Protein 1Q08 (pdb70)

Secondary structure (DSSP, 8-state):
-HHHHHHHHHHHHHTT--HHHHHHHHHHHH-GGG-BHHHHHHHHHHHHHHHHHHHHHHHHHHHHHHHHHHH---SSSBGGG-HHHHHHHH-S--/-HHHHHHHHHHHTT--HHHHHHHHHHHHSGGG-BHHHHHHHHHHHHHHHHHHHHHHHHHHHHHHHHHHH---SSSBGGG-HHHHHHHH-

Foldseek 3Di:
DVVVVVVLLVVCVVLPQDPVLSVQVVVCVVPVVPDDPVSNVVSVVVSVVVVVVVVVVVVQLVQLVVVLVVVAPPDPPDCVPRPNVVDVVPHRND/DVLVVLLVVCVVLPQDPVLNVQVVVCVVCVVPDDPVSNVVSVVVSVVVVVVVVVVVVVVVVVVVVLVVVAPPDPPDCVPRPNVVVVVVD

CATH classification: 1.10.1660.10

Nearest PDB structures (foldseek):
  1q0a-assembly2_A  TM=9.362E-01  e=6.861E-12  Escherichia coli
  1q0a-assembly2_A  TM=9.384E-01  e=1.767E-11  Escherichia coli
  4jas-assembly1_A-2  TM=4.831E-01  e=3.965E+00  Thermotoga maritima MSB8

Structure (mmCIF, N/CA/C/O backbone):
data_1Q08
#
_entry.id   1Q08
#
_cell.length_a   41.989
_cell.length_b   46.681
_cell.length_c   118.927
_cell.angle_alpha   90.00
_cell.angle_beta   90.00
_cell.angle_gamma   90.00
#
_symmetry.space_group_na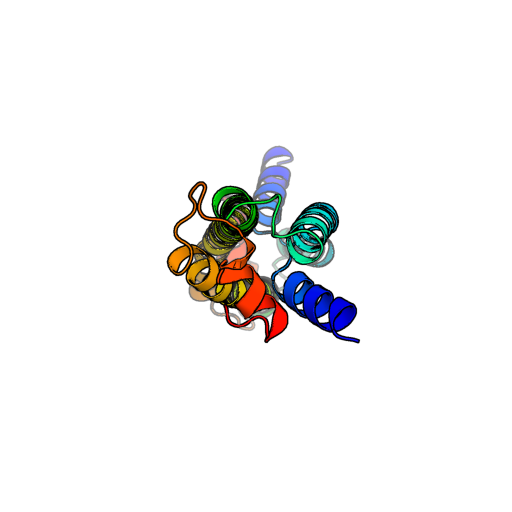me_H-M   'P 21 21 21'
#
loop_
_entity.id
_entity.type
_entity.pdbx_description
1 polymer 'Zn(II)-responsive regulator of zntA'
2 non-polymer 'PHOSPHATE ION'
3 non-polymer 'ZINC ION'
4 non-polymer 'MAGNESIUM ION'
5 water water
#
loop_
_atom_site.group_PDB
_atom_site.id
_atom_site.type_symbol
_atom_site.label_atom_id
_atom_site.label_alt_id
_atom_site.label_comp_id
_atom_site.label_asym_id
_atom_site.label_entity_id
_atom_site.label_seq_id
_atom_site.pdbx_PDB_ins_code
_atom_site.Cartn_x
_atom_site.Cartn_y
_atom_site.Cartn_z
_atom_site.occupancy
_atom_site.B_iso_or_equiv
_atom_site.auth_seq_id
_atom_site.auth_comp_id
_atom_site.auth_asym_id
_atom_site.auth_atom_id
_atom_site.pdbx_PDB_model_num
ATOM 1 N N . SER A 1 1 ? 54.675 3.117 73.738 1.00 37.78 43 SER A N 1
ATOM 2 C CA . SER A 1 1 ? 56.073 3.384 73.296 1.00 37.77 43 SER A CA 1
ATOM 3 C C . SER A 1 1 ? 56.083 4.326 72.098 1.00 37.66 43 SER A C 1
ATOM 4 O O . SER A 1 1 ? 55.032 4.771 71.634 1.00 36.31 43 SER A O 1
ATOM 7 N N . ASP A 1 2 ? 57.277 4.629 71.601 1.00 37.57 44 ASP A N 1
ATOM 8 C CA . ASP A 1 2 ? 57.414 5.507 70.449 1.00 36.85 44 ASP A CA 1
ATOM 9 C C . ASP A 1 2 ? 56.969 4.740 69.207 1.00 34.63 44 ASP A C 1
ATOM 10 O O . ASP A 1 2 ? 56.316 5.293 68.324 1.00 31.97 44 ASP A O 1
ATOM 15 N N . LEU A 1 3 ? 57.322 3.459 69.153 1.00 32.53 45 LEU A N 1
ATOM 16 C CA . LEU A 1 3 ? 56.957 2.614 68.020 1.00 31.49 45 LEU A CA 1
ATOM 17 C C . LEU A 1 3 ? 55.446 2.409 67.948 1.00 29.74 45 LEU A C 1
ATOM 18 O O . LEU A 1 3 ? 54.858 2.428 66.865 1.00 28.19 45 LEU A O 1
ATOM 23 N N . GLN A 1 4 ? 54.823 2.209 69.106 1.00 27.95 46 GLN A N 1
ATOM 24 C CA . GLN A 1 4 ? 53.384 1.991 69.162 1.00 27.12 46 GLN A CA 1
ATOM 25 C C . GLN A 1 4 ? 52.619 3.247 68.747 1.00 26.31 46 GLN A C 1
ATOM 26 O O . GLN A 1 4 ? 51.599 3.162 68.061 1.00 24.59 46 GLN A O 1
ATOM 32 N N . ARG A 1 5 ? 53.108 4.411 69.162 1.00 25.79 47 ARG A N 1
ATOM 33 C CA . ARG A 1 5 ? 52.458 5.662 68.797 1.00 26.28 47 ARG A CA 1
ATOM 34 C C . ARG A 1 5 ? 52.507 5.832 67.282 1.00 25.03 47 ARG A C 1
ATOM 35 O O . ARG A 1 5 ? 51.513 6.209 66.660 1.00 25.72 47 ARG A O 1
ATOM 43 N N . LEU A 1 6 ? 53.662 5.544 66.687 1.00 23.75 48 LEU A N 1
ATOM 44 C CA . LEU A 1 6 ? 53.809 5.663 65.242 1.00 22.85 48 LEU A CA 1
ATOM 45 C C . LEU A 1 6 ? 52.894 4.664 64.551 1.00 22.49 48 LEU A C 1
ATOM 46 O O . LEU A 1 6 ? 52.340 4.944 63.487 1.00 21.44 48 LEU A O 1
ATOM 51 N N . LYS A 1 7 ? 52.749 3.491 65.160 1.00 21.98 49 LYS A N 1
ATOM 52 C CA . LYS A 1 7 ? 51.901 2.447 64.609 1.00 22.89 49 LYS A CA 1
ATOM 53 C C . LYS A 1 7 ? 50.459 2.950 64.579 1.00 20.62 49 LYS A C 1
ATOM 54 O O . LYS A 1 7 ? 49.752 2.782 63.587 1.00 18.88 49 LYS A O 1
ATOM 60 N N . PHE A 1 8 ? 50.044 3.577 65.675 1.00 20.50 50 PHE A N 1
ATOM 61 C CA . PHE A 1 8 ? 48.698 4.131 65.809 1.00 19.56 50 PHE A CA 1
ATOM 62 C C . PHE A 1 8 ? 48.456 5.158 64.702 1.00 19.69 50 PHE A C 1
ATOM 63 O O . PHE A 1 8 ? 47.454 5.104 63.980 1.00 17.54 50 PHE A O 1
ATOM 71 N N . ILE A 1 9 ? 49.389 6.093 64.577 1.00 18.54 51 ILE A N 1
ATOM 72 C CA . ILE A 1 9 ? 49.289 7.137 63.565 1.00 20.42 51 ILE A CA 1
ATOM 73 C C . ILE A 1 9 ? 49.286 6.533 62.163 1.00 20.37 51 ILE A C 1
ATOM 74 O O . ILE A 1 9 ? 48.485 6.926 61.317 1.00 20.53 51 ILE A O 1
ATOM 79 N N . ARG A 1 10 ? 50.177 5.574 61.928 1.00 20.94 52 ARG A N 1
ATOM 80 C CA . ARG A 1 10 ? 50.272 4.909 60.631 1.00 24.01 52 ARG A CA 1
ATOM 81 C C . ARG A 1 10 ? 48.939 4.299 60.220 1.00 23.88 52 ARG A C 1
ATOM 82 O O . ARG A 1 10 ? 48.493 4.460 59.082 1.00 23.40 52 ARG A O 1
ATOM 90 N N . HIS A 1 11 ? 48.313 3.581 61.147 1.00 23.12 53 HIS A N 1
ATOM 91 C CA . HIS A 1 11 ? 47.041 2.939 60.856 1.00 22.82 53 HIS A CA 1
ATOM 92 C C . HIS A 1 11 ? 45.970 3.965 60.516 1.00 20.20 53 HIS A C 1
ATOM 93 O O . HIS A 1 11 ? 45.172 3.754 59.608 1.00 20.72 53 HIS A O 1
ATOM 100 N N . ALA A 1 12 ? 45.959 5.081 61.237 1.00 20.04 54 ALA A N 1
ATOM 101 C CA . ALA A 1 12 ? 44.973 6.124 60.982 1.00 18.94 54 ALA A CA 1
ATOM 102 C C . ALA A 1 12 ? 45.223 6.756 59.615 1.00 19.13 54 ALA A C 1
ATOM 103 O O . ALA A 1 12 ? 44.281 7.048 58.877 1.00 18.24 54 ALA A O 1
ATOM 105 N N . ARG A 1 13 ? 46.492 6.965 59.276 1.00 17.06 55 ARG A N 1
ATOM 106 C CA . ARG A 1 13 ? 46.831 7.562 57.988 1.00 17.90 55 ARG A CA 1
ATOM 107 C C . ARG A 1 13 ? 46.487 6.604 56.848 1.00 17.62 55 ARG A C 1
ATOM 108 O O . ARG A 1 13 ? 46.139 7.030 55.748 1.00 17.11 55 ARG A O 1
ATOM 116 N N . GLN A 1 14 ? 46.564 5.306 57.114 1.00 18.37 56 GLN A N 1
ATOM 117 C CA . GLN A 1 14 ? 46.245 4.322 56.089 1.00 20.25 56 GLN A CA 1
ATOM 118 C C . GLN A 1 14 ? 44.757 4.367 55.745 1.00 19.98 56 GLN A C 1
ATOM 119 O O . GLN A 1 14 ? 44.357 4.006 54.639 1.00 19.65 56 GLN A O 1
ATOM 125 N N . LEU A 1 15 ? 43.945 4.818 56.696 1.00 19.93 57 LEU A N 1
ATOM 126 C CA . LEU A 1 15 ? 42.505 4.924 56.490 1.00 20.16 57 LEU A CA 1
ATOM 127 C C . LEU A 1 15 ? 42.131 6.281 55.900 1.00 19.00 57 LEU A C 1
ATOM 128 O O . LEU A 1 15 ? 40.955 6.564 55.660 1.00 19.37 57 LEU A O 1
ATOM 133 N N . GLY A 1 16 ? 43.140 7.119 55.681 1.00 17.47 58 GLY A N 1
ATOM 134 C CA . GLY A 1 16 ? 42.912 8.421 55.084 1.00 16.69 58 GLY A CA 1
ATOM 135 C C . GLY A 1 16 ? 42.429 9.550 55.972 1.00 16.61 58 GLY A C 1
ATOM 136 O O . GLY A 1 16 ? 42.007 10.587 55.458 1.00 15.97 58 GLY A O 1
ATOM 137 N N . PHE A 1 17 ? 42.484 9.375 57.290 1.00 15.35 59 PHE A N 1
ATOM 138 C CA . PHE A 1 17 ? 42.036 10.433 58.187 1.00 16.09 59 PHE A CA 1
ATOM 139 C C . PHE A 1 17 ? 42.834 11.712 57.963 1.00 17.80 59 PHE A C 1
ATOM 140 O O . PHE A 1 17 ? 44.050 11.674 57.766 1.00 18.01 59 PHE A O 1
ATOM 148 N N . SER A 1 18 ? 42.138 12.843 58.000 1.00 18.05 60 SER A N 1
ATOM 149 C CA . SER A 1 18 ? 42.763 14.143 57.795 1.00 19.30 60 SER A CA 1
ATOM 150 C C . SER A 1 18 ? 43.682 14.501 58.954 1.00 19.91 60 SER A C 1
ATOM 151 O O . SER A 1 18 ? 43.673 13.840 59.993 1.00 18.13 60 SER A O 1
ATOM 154 N N . LEU A 1 19 ? 44.474 15.555 58.774 1.00 20.47 61 LEU A N 1
ATOM 155 C CA . LEU A 1 19 ? 45.379 16.001 59.827 1.00 19.18 61 LEU A CA 1
ATOM 156 C C . LEU A 1 19 ? 44.550 16.359 61.057 1.00 19.33 61 LEU A C 1
ATOM 157 O O . LEU A 1 19 ? 44.919 16.024 62.183 1.00 17.89 61 LEU A O 1
ATOM 162 N N . GLU A 1 20 ? 43.422 17.030 60.836 1.00 18.09 62 GLU A N 1
ATOM 163 C CA . GLU A 1 20 ? 42.544 17.421 61.935 1.00 20.92 62 GLU A CA 1
ATOM 164 C C . GLU A 1 20 ? 42.008 16.217 62.700 1.00 17.53 62 GLU A C 1
ATOM 165 O O . GLU A 1 20 ? 41.995 16.209 63.930 1.00 18.38 62 GLU A O 1
ATOM 171 N N . SER A 1 21 ? 41.555 15.205 61.969 1.00 17.03 63 SER A N 1
ATOM 172 C CA . SER A 1 21 ? 41.002 14.008 62.595 1.00 15.74 63 SER A CA 1
ATOM 173 C C . SER A 1 21 ? 42.046 13.201 63.362 1.00 15.91 63 SER A C 1
ATOM 174 O O . SER A 1 21 ? 41.771 12.685 64.447 1.00 15.44 63 SER A O 1
ATOM 177 N N . ILE A 1 22 ? 43.242 13.072 62.801 1.00 15.71 64 ILE A N 1
ATOM 178 C CA . ILE A 1 22 ? 44.276 12.322 63.489 1.00 16.76 64 ILE A CA 1
ATOM 179 C C . ILE A 1 22 ? 44.675 13.049 64.771 1.00 16.84 64 ILE A C 1
ATOM 180 O O . ILE A 1 22 ? 44.915 12.415 65.796 1.00 17.20 64 ILE A O 1
ATOM 185 N N . ARG A 1 23 ? 44.715 14.379 64.727 1.00 16.29 65 ARG A N 1
ATOM 186 C CA . ARG A 1 23 ? 45.050 15.155 65.915 1.00 16.66 65 ARG A CA 1
ATOM 187 C C . ARG A 1 23 ? 44.027 14.871 67.007 1.00 17.77 65 ARG A C 1
ATOM 188 O O . ARG A 1 23 ? 44.380 14.679 68.170 1.00 16.82 65 ARG A O 1
ATOM 196 N N . GLU A 1 24 ? 42.755 14.843 66.623 1.00 17.65 66 GLU A N 1
ATOM 197 C CA . GLU A 1 24 ? 41.683 14.574 67.571 1.00 19.58 66 GLU A CA 1
ATOM 198 C C . GLU A 1 24 ? 41.776 13.146 68.106 1.00 18.89 66 GLU A C 1
ATOM 199 O O . GLU A 1 24 ? 41.620 12.917 69.306 1.00 19.06 66 GLU A O 1
ATOM 205 N N . LEU A 1 25 ? 42.032 12.189 67.219 1.00 16.91 67 LEU A N 1
ATOM 206 C CA . LEU A 1 25 ? 42.160 10.793 67.630 1.00 17.23 67 LEU A CA 1
ATOM 207 C C . LEU A 1 25 ? 43.310 10.638 68.624 1.00 17.74 67 LEU A C 1
ATOM 208 O O . LEU A 1 25 ? 43.206 9.893 69.600 1.00 15.73 67 LEU A O 1
ATOM 213 N N . LEU A 1 26 ? 44.408 11.345 68.372 1.00 17.93 68 LEU A N 1
ATOM 214 C CA . LEU A 1 26 ? 45.561 11.295 69.266 1.00 18.78 68 LEU A CA 1
ATOM 215 C C . LEU A 1 26 ? 45.199 11.872 70.629 1.00 19.32 68 LEU A C 1
ATOM 216 O O . LEU A 1 26 ? 45.571 11.316 71.662 1.00 20.67 68 LEU A O 1
ATOM 221 N N . SER A 1 27 ? 44.470 12.984 70.633 1.00 19.57 69 SER A N 1
ATOM 222 C CA . SER A 1 27 ? 44.063 13.605 71.887 1.00 21.35 69 SER A CA 1
ATOM 223 C C . SER A 1 27 ? 43.239 12.622 72.708 1.00 20.69 69 SER A C 1
ATOM 224 O O . SER A 1 27 ? 43.408 12.517 73.923 1.00 21.74 69 SER A O 1
ATOM 227 N N . ILE A 1 28 ? 42.349 11.898 72.038 1.00 19.36 70 ILE A N 1
ATOM 228 C CA . ILE A 1 28 ? 41.517 10.909 72.713 1.00 19.95 70 ILE A CA 1
ATOM 229 C C . ILE A 1 28 ? 42.420 9.801 73.240 1.00 19.79 70 ILE A C 1
ATOM 230 O O . ILE A 1 28 ? 42.268 9.338 74.375 1.00 18.97 70 ILE A O 1
ATOM 235 N N . ARG A 1 29 ? 43.372 9.397 72.406 1.00 18.33 71 ARG A N 1
ATOM 236 C CA . ARG A 1 29 ? 44.313 8.343 72.750 1.00 20.03 71 ARG A CA 1
ATOM 237 C C . ARG A 1 29 ? 45.027 8.539 74.084 1.00 20.30 71 ARG A C 1
ATOM 238 O O . ARG A 1 29 ? 45.091 7.611 74.891 1.00 20.33 71 ARG A O 1
ATOM 246 N N . ILE A 1 30 ? 45.565 9.730 74.331 1.00 21.18 72 ILE A N 1
ATOM 247 C CA . ILE A 1 30 ? 46.281 9.940 75.587 1.00 24.29 72 ILE A CA 1
ATOM 248 C C . ILE A 1 30 ? 45.447 10.472 76.738 1.00 23.15 72 ILE A C 1
ATOM 249 O O . ILE A 1 30 ? 45.928 10.532 77.864 1.00 22.58 72 ILE A O 1
ATOM 254 N N . ASP A 1 31 ? 44.206 10.867 76.468 1.00 23.09 73 ASP A N 1
ATOM 255 C CA . ASP A 1 31 ? 43.341 11.375 77.530 1.00 23.58 73 ASP A CA 1
ATOM 256 C C . ASP A 1 31 ? 41.944 10.780 77.369 1.00 22.73 73 ASP A C 1
ATOM 257 O O . ASP A 1 31 ? 40.947 11.501 77.345 1.00 21.79 73 ASP A O 1
ATOM 262 N N . PRO A 1 32 ? 41.859 9.441 77.279 1.00 22.88 74 PRO A N 1
ATOM 263 C CA . PRO A 1 32 ? 40.586 8.734 77.110 1.00 22.78 74 PRO A CA 1
ATOM 264 C C . PRO A 1 32 ? 39.571 8.941 78.225 1.00 23.92 74 PRO A C 1
ATOM 265 O O . PRO A 1 32 ? 38.364 8.879 77.983 1.00 21.55 74 PRO A O 1
ATOM 269 N N . GLU A 1 33 ? 40.057 9.195 79.438 1.00 24.73 75 GLU A N 1
ATOM 270 C CA . GLU A 1 33 ? 39.174 9.400 80.580 1.00 26.27 75 GLU A CA 1
ATOM 271 C C . GLU A 1 33 ? 38.290 10.623 80.380 1.00 26.40 75 GLU A C 1
ATOM 272 O O . GLU A 1 33 ? 37.256 10.759 81.031 1.00 26.65 75 GLU A O 1
ATOM 278 N N . HIS A 1 34 ? 38.697 11.521 79.487 1.00 24.83 76 HIS A N 1
ATOM 279 C CA . HIS A 1 34 ? 37.911 12.725 79.246 1.00 24.51 76 HIS A CA 1
ATOM 280 C C . HIS A 1 34 ? 37.289 12.794 77.861 1.00 22.55 76 HIS A C 1
ATOM 281 O O . HIS A 1 34 ? 36.906 13.868 77.395 1.00 21.42 76 HIS A O 1
ATOM 288 N N . HIS A 1 35 ? 37.187 11.641 77.208 1.00 20.74 77 HIS A N 1
ATOM 289 C CA . HIS A 1 35 ? 36.581 11.564 75.885 1.00 20.94 77 HIS A CA 1
ATOM 290 C C . HIS A 1 35 ? 35.622 10.379 75.829 1.00 20.36 77 HIS A C 1
ATOM 291 O O . HIS A 1 35 ? 35.642 9.514 76.711 1.00 18.94 77 HIS A O 1
ATOM 298 N N . THR A 1 36 ? 34.784 10.340 74.798 1.00 19.37 78 THR A N 1
ATOM 299 C CA . THR A 1 36 ? 33.786 9.286 74.679 1.00 19.30 78 THR A CA 1
ATOM 300 C C . THR A 1 36 ? 33.745 8.579 73.331 1.00 18.97 78 THR A C 1
ATOM 301 O O . THR A 1 36 ? 34.373 9.008 72.360 1.00 16.00 78 THR A O 1
ATOM 305 N N . CYS A 1 37 ? 32.985 7.489 73.285 1.00 18.93 79 CYS A N 1
ATOM 306 C CA . CYS A 1 37 ? 32.820 6.720 72.062 1.00 18.17 79 CYS A CA 1
ATOM 307 C C . CYS A 1 37 ? 32.087 7.556 71.026 1.00 18.79 79 CYS A C 1
ATOM 308 O O . CYS A 1 37 ? 32.249 7.356 69.824 1.00 18.17 79 CYS A O 1
ATOM 311 N N . GLN A 1 38 ? 31.272 8.493 71.491 1.00 18.24 80 GLN A N 1
ATOM 312 C CA . GLN A 1 38 ? 30.537 9.344 70.569 1.00 18.58 80 GLN A CA 1
ATOM 313 C C . GLN A 1 38 ? 31.517 10.190 69.756 1.00 17.90 80 GLN A C 1
ATOM 314 O O . GLN A 1 38 ? 31.323 10.401 68.556 1.00 17.11 80 GLN A O 1
ATOM 320 N N . GLU A 1 39 ? 32.575 10.662 70.412 1.00 17.50 81 GLU A N 1
ATOM 321 C CA . GLU A 1 39 ? 33.582 11.484 69.748 1.00 18.53 81 GLU A CA 1
ATOM 322 C C . GLU A 1 39 ? 34.411 10.672 68.762 1.00 18.04 81 GLU A C 1
ATOM 323 O O . GLU A 1 39 ? 34.614 11.089 67.623 1.00 16.20 81 GLU A O 1
ATOM 329 N N . SER A 1 40 ? 34.894 9.514 69.199 1.00 16.89 82 SER A N 1
ATOM 330 C CA . SER A 1 40 ? 35.698 8.666 68.324 1.00 16.68 82 SER A CA 1
ATOM 331 C C . SER A 1 40 ? 34.871 8.134 67.155 1.00 15.95 82 SER A C 1
ATOM 332 O O . SER A 1 40 ? 35.333 8.117 66.012 1.00 14.10 82 SER A O 1
ATOM 335 N N . LYS A 1 41 ? 33.642 7.709 67.429 1.00 14.23 83 LYS A N 1
ATOM 336 C CA . LYS A 1 41 ? 32.801 7.189 66.359 1.00 15.18 83 LYS A CA 1
ATOM 337 C C . LYS A 1 41 ? 32.460 8.288 65.352 1.00 14.37 83 LYS A C 1
ATOM 338 O O . LYS A 1 41 ? 32.385 8.035 64.151 1.00 13.95 83 LYS A O 1
ATOM 344 N N . GLY A 1 42 ? 32.259 9.506 65.846 1.00 13.35 84 GLY A N 1
ATOM 345 C CA . GLY A 1 42 ? 31.946 10.610 64.955 1.00 13.08 84 GLY A CA 1
ATOM 346 C C . GLY A 1 42 ? 33.079 10.847 63.970 1.00 13.29 84 GLY A C 1
ATOM 347 O O . GLY A 1 42 ? 32.844 11.117 62.787 1.00 13.69 84 GLY A O 1
ATOM 348 N N . ILE A 1 43 ? 34.312 10.756 64.455 1.00 12.24 85 ILE A N 1
ATOM 349 C CA . ILE A 1 43 ? 35.482 10.950 63.603 1.00 13.64 85 ILE A CA 1
ATOM 350 C C . ILE A 1 43 ? 35.513 9.877 62.517 1.00 12.90 85 ILE A C 1
ATOM 351 O O . ILE A 1 43 ? 35.719 10.169 61.338 1.00 12.85 85 ILE A O 1
ATOM 356 N N . VAL A 1 44 ? 35.297 8.633 62.922 1.00 12.01 86 VAL A N 1
ATOM 357 C CA . VAL A 1 44 ? 35.284 7.520 61.989 1.00 12.51 86 VAL A CA 1
ATOM 358 C C . VAL A 1 44 ? 34.127 7.639 60.999 1.00 12.91 86 VAL A C 1
ATOM 359 O O . VAL A 1 44 ? 34.316 7.527 59.789 1.00 13.17 86 VAL A O 1
ATOM 363 N N . GLN A 1 45 ? 32.928 7.873 61.522 1.00 13.14 87 GLN A N 1
ATOM 364 C CA . GLN A 1 45 ? 31.747 7.961 60.679 1.00 14.08 87 GLN A CA 1
ATOM 365 C C . GLN A 1 45 ? 31.801 9.077 59.644 1.00 13.33 87 GLN A C 1
ATOM 366 O O . GLN A 1 45 ? 31.348 8.896 58.514 1.00 14.10 87 GLN A O 1
ATOM 372 N N . GLU A 1 46 ? 32.344 10.230 60.021 1.00 13.11 88 GLU A N 1
ATOM 373 C CA . GLU A 1 46 ? 32.431 11.341 59.079 1.00 14.04 88 GLU A CA 1
ATOM 374 C C . GLU A 1 46 ? 33.365 10.965 57.935 1.00 13.85 88 GLU A C 1
ATOM 375 O O . GLU A 1 46 ? 33.086 11.256 56.770 1.00 13.72 88 GLU A O 1
ATOM 381 N N . ARG A 1 47 ? 34.477 10.320 58.277 1.00 13.61 89 ARG A N 1
ATOM 382 C CA . ARG A 1 47 ? 35.440 9.879 57.278 1.00 13.39 89 ARG A CA 1
ATOM 383 C C . ARG A 1 47 ? 34.775 8.806 56.418 1.00 14.40 89 ARG A C 1
ATOM 384 O O . ARG A 1 47 ? 34.932 8.790 55.199 1.00 13.33 89 ARG A O 1
ATOM 392 N N . LEU A 1 48 ? 34.016 7.918 57.058 1.00 15.16 90 LEU A N 1
ATOM 393 C CA . LEU A 1 48 ? 33.319 6.853 56.343 1.00 13.52 90 LEU A CA 1
ATOM 394 C C . LEU A 1 48 ? 32.350 7.422 55.310 1.00 13.75 90 LEU A C 1
ATOM 395 O O . LEU A 1 48 ? 32.284 6.945 54.176 1.00 12.42 90 LEU A O 1
ATOM 400 N N . GLN A 1 49 ? 31.605 8.451 55.700 1.00 12.83 91 GLN A N 1
ATOM 401 C CA . GLN A 1 49 ? 30.638 9.066 54.801 1.00 13.20 91 GLN A CA 1
ATOM 402 C C . GLN A 1 49 ? 31.320 9.756 53.626 1.00 12.73 91 GLN A C 1
ATOM 403 O O . GLN A 1 49 ? 30.819 9.712 52.505 1.00 12.95 91 GLN A O 1
ATOM 409 N N . GLU A 1 50 ? 32.461 10.388 53.877 1.00 13.71 92 GLU A N 1
ATOM 410 C CA . GLU A 1 50 ? 33.201 11.044 52.805 1.00 15.34 92 GLU A CA 1
ATOM 411 C C . GLU A 1 50 ? 33.756 10.002 51.826 1.00 13.65 92 GLU A C 1
ATOM 412 O O . GLU A 1 50 ? 33.744 10.208 50.610 1.00 14.16 92 GLU A O 1
ATOM 418 N N . VAL A 1 51 ? 34.242 8.885 52.358 1.00 13.18 93 VAL A N 1
ATOM 419 C CA . VAL A 1 51 ? 34.782 7.823 51.512 1.00 13.13 93 VAL A CA 1
ATOM 420 C C . VAL A 1 51 ? 33.688 7.209 50.641 1.00 13.63 93 VAL A C 1
ATOM 421 O O . VAL A 1 51 ? 33.881 7.000 49.446 1.00 12.73 93 VAL A O 1
ATOM 425 N N . GLU A 1 52 ? 32.537 6.917 51.240 1.00 13.13 94 GLU A N 1
ATOM 426 C CA . GLU A 1 52 ? 31.431 6.335 50.487 1.00 13.38 94 GLU A CA 1
ATOM 427 C C . GLU A 1 52 ? 30.936 7.305 49.422 1.00 13.09 94 GLU A C 1
ATOM 428 O O . GLU A 1 52 ? 30.569 6.894 48.322 1.00 15.39 94 GLU A O 1
ATOM 434 N N . ALA A 1 53 ? 30.926 8.594 49.744 1.00 11.88 95 ALA A N 1
ATOM 435 C CA . ALA A 1 53 ? 30.474 9.593 48.783 1.00 12.94 95 ALA A CA 1
ATOM 436 C C . ALA A 1 53 ? 31.428 9.630 47.589 1.00 13.34 95 ALA A C 1
ATOM 437 O O . ALA A 1 53 ? 30.992 9.690 46.439 1.00 13.03 95 ALA A O 1
ATOM 439 N N . ARG A 1 54 ? 32.729 9.588 47.865 1.00 12.06 96 ARG A N 1
ATOM 440 C CA . ARG A 1 54 ? 33.721 9.620 46.797 1.00 12.58 96 ARG A CA 1
ATOM 441 C C . ARG A 1 54 ? 33.631 8.369 45.930 1.00 12.88 96 ARG A C 1
ATOM 442 O O . ARG A 1 54 ? 33.767 8.441 44.710 1.00 13.60 96 ARG A O 1
ATOM 450 N N . ILE A 1 55 ? 33.403 7.222 46.559 1.00 12.65 97 ILE A N 1
ATOM 451 C CA . ILE A 1 55 ? 33.273 5.977 45.815 1.00 11.54 97 ILE A CA 1
ATOM 452 C C . ILE A 1 55 ? 32.081 6.070 44.871 1.00 13.82 97 ILE A C 1
ATOM 453 O O . ILE A 1 55 ? 32.180 5.706 43.702 1.00 13.84 97 ILE A O 1
ATOM 458 N N . ALA A 1 56 ? 30.955 6.569 45.375 1.00 14.13 98 ALA A N 1
ATOM 459 C CA . ALA A 1 56 ? 29.760 6.701 44.549 1.00 14.33 98 ALA A CA 1
ATOM 460 C C . ALA A 1 56 ? 30.011 7.653 43.375 1.00 15.83 98 ALA A C 1
ATOM 461 O O . ALA A 1 56 ? 29.550 7.410 42.256 1.00 15.03 98 ALA A O 1
ATOM 463 N N . GLU A 1 57 ? 30.743 8.735 43.625 1.00 15.92 99 GLU A N 1
ATOM 464 C CA . GLU A 1 57 ? 31.058 9.689 42.565 1.00 16.27 99 GLU A CA 1
ATOM 465 C C . GLU A 1 57 ? 31.879 8.989 41.482 1.00 15.50 99 GLU A C 1
ATOM 466 O O . GLU A 1 57 ? 31.589 9.097 40.290 1.00 15.42 99 GLU A O 1
ATOM 472 N N . LEU A 1 58 ? 32.904 8.263 41.909 1.00 14.66 100 LEU A N 1
ATOM 473 C CA . LEU A 1 58 ? 33.766 7.542 40.983 1.00 14.83 100 LEU A CA 1
ATOM 474 C C . LEU A 1 58 ? 33.016 6.452 40.231 1.00 16.06 100 LEU A C 1
ATOM 475 O O . LEU A 1 58 ? 33.248 6.246 39.037 1.00 15.02 100 LEU A O 1
ATOM 480 N N . GLN A 1 59 ? 32.121 5.752 40.923 1.00 15.93 101 GLN A N 1
ATOM 481 C CA . GLN A 1 59 ? 31.362 4.689 40.275 1.00 17.78 101 GLN A CA 1
ATOM 482 C C . GLN A 1 59 ? 30.465 5.242 39.174 1.00 18.19 101 GLN A C 1
ATOM 483 O O . GLN A 1 59 ? 30.249 4.585 38.162 1.00 18.13 101 GLN A O 1
ATOM 489 N N . SER A 1 60 ? 29.957 6.456 39.364 1.00 18.27 102 SER A N 1
ATOM 490 C CA . SER A 1 60 ? 29.119 7.077 38.348 1.00 19.10 102 SER A CA 1
ATOM 491 C C . SER A 1 60 ? 29.976 7.285 37.100 1.00 18.36 102 SER A C 1
ATOM 492 O O . SER A 1 60 ? 29.551 6.994 35.983 1.00 17.20 102 SER A O 1
ATOM 495 N N . MET A 1 61 ? 31.189 7.793 37.295 1.00 17.45 103 MET A N 1
ATOM 496 C CA . MET A 1 61 ? 32.099 8.014 36.180 1.00 16.57 103 MET A CA 1
ATOM 497 C C . MET A 1 61 ? 32.468 6.673 35.555 1.00 16.81 103 MET A C 1
ATOM 498 O O . MET A 1 61 ? 32.527 6.545 34.333 1.00 16.72 103 MET A O 1
ATOM 503 N N . GLN A 1 62 ? 32.711 5.679 36.407 1.00 16.22 104 GLN A N 1
ATOM 504 C CA . GLN A 1 62 ? 33.079 4.333 35.968 1.00 15.80 104 GLN A CA 1
ATOM 505 C C . GLN A 1 62 ? 32.019 3.759 35.028 1.00 15.34 104 GLN A C 1
ATOM 506 O O . GLN A 1 62 ? 32.346 3.189 33.984 1.00 15.15 104 GLN A O 1
ATOM 512 N N . ARG A 1 63 ? 30.751 3.913 35.395 1.00 15.06 105 ARG A N 1
ATOM 513 C CA . ARG A 1 63 ? 29.665 3.407 34.565 1.00 16.37 105 ARG A CA 1
ATOM 514 C C . ARG A 1 63 ? 29.603 4.104 33.209 1.00 16.22 105 ARG A C 1
ATOM 515 O O . ARG A 1 63 ? 29.368 3.463 32.187 1.00 15.43 105 ARG A O 1
ATOM 523 N N . SER A 1 64 ? 29.816 5.415 33.195 1.00 17.01 106 SER A N 1
ATOM 524 C CA . SER A 1 64 ? 29.785 6.164 31.943 1.00 18.14 106 SER A CA 1
ATOM 525 C C . SER A 1 64 ? 30.966 5.784 31.056 1.00 17.08 106 SER A C 1
ATOM 526 O O . SER A 1 64 ? 30.816 5.602 29.845 1.00 15.35 106 SER A O 1
ATOM 529 N N . LEU A 1 65 ? 32.142 5.672 31.665 1.00 14.48 107 LEU A N 1
ATOM 530 C CA . LEU A 1 65 ? 33.345 5.310 30.930 1.00 13.69 107 LEU A CA 1
ATOM 531 C C . LEU A 1 65 ? 33.212 3.899 30.373 1.00 15.00 107 LEU A C 1
ATOM 532 O O . LEU A 1 65 ? 33.640 3.623 29.252 1.00 14.53 107 LEU A O 1
ATOM 537 N N . GLN A 1 66 ? 32.611 3.013 31.162 1.00 15.68 108 GLN A N 1
ATOM 538 C CA . GLN A 1 66 ? 32.401 1.631 30.747 1.00 17.35 108 GLN A CA 1
ATOM 539 C C . GLN A 1 66 ? 31.494 1.592 29.518 1.00 17.42 108 GLN A C 1
ATOM 540 O O . GLN A 1 66 ? 31.748 0.850 28.568 1.00 17.43 108 GLN A O 1
ATOM 546 N N . ARG A 1 67 ? 30.430 2.387 29.544 1.00 16.31 109 ARG A N 1
ATOM 547 C CA . ARG A 1 67 ? 29.507 2.436 28.419 1.00 19.01 109 ARG A CA 1
ATOM 548 C C . ARG A 1 67 ? 30.215 2.970 27.172 1.00 18.88 109 ARG A C 1
ATOM 549 O O . ARG A 1 67 ? 29.986 2.480 26.066 1.00 18.11 109 ARG A O 1
ATOM 557 N N . LEU A 1 68 ? 31.074 3.973 27.351 1.00 16.86 110 LEU A N 1
ATOM 558 C CA . LEU A 1 68 ? 31.817 4.544 26.229 1.00 16.16 110 LEU A CA 1
ATOM 559 C C . LEU A 1 68 ? 32.707 3.468 25.626 1.00 16.40 110 LEU A C 1
ATOM 560 O O . LEU A 1 68 ? 32.759 3.288 24.406 1.00 16.78 110 LEU A O 1
ATOM 565 N N . ASN A 1 69 ? 33.415 2.760 26.498 1.00 15.10 111 ASN A N 1
ATOM 566 C CA . ASN A 1 69 ? 34.315 1.692 26.087 1.00 15.95 111 ASN A CA 1
ATOM 567 C C . ASN A 1 69 ? 33.611 0.574 25.320 1.00 16.87 111 ASN A C 1
ATOM 568 O O . ASN A 1 69 ? 34.017 0.205 24.216 1.00 14.64 111 ASN A O 1
ATOM 573 N N . ASP A 1 70 ? 32.556 0.038 25.922 1.00 16.26 112 ASP A N 1
ATOM 574 C CA . ASP A 1 70 ? 31.820 -1.081 25.343 1.00 19.30 112 ASP A CA 1
ATOM 575 C C . ASP A 1 70 ? 31.211 -0.878 23.963 1.00 18.61 112 ASP A C 1
ATOM 576 O O . ASP A 1 70 ? 31.102 -1.834 23.191 1.00 20.60 112 ASP A O 1
ATOM 581 N N . ALA A 1 71 ? 30.825 0.352 23.643 1.00 16.68 113 ALA A N 1
ATOM 582 C CA . ALA A 1 71 ? 30.216 0.635 22.348 1.00 16.31 113 ALA A CA 1
ATOM 583 C C . ALA A 1 71 ? 31.224 0.790 21.205 1.00 15.33 113 ALA A C 1
ATOM 584 O O . ALA A 1 71 ? 30.859 0.697 20.032 1.00 15.31 113 ALA A O 1
ATOM 586 N N . CYS A 1 72 ? 32.489 1.013 21.546 1.00 13.72 114 CYS A N 1
ATOM 587 C CA . CYS A 1 72 ? 33.524 1.219 20.537 1.00 13.78 114 CYS A CA 1
ATOM 588 C C . CYS A 1 72 ? 34.247 -0.068 20.143 1.00 14.17 114 CYS A C 1
ATOM 589 O O . CYS A 1 72 ? 34.609 -0.869 21.003 1.00 12.41 114 CY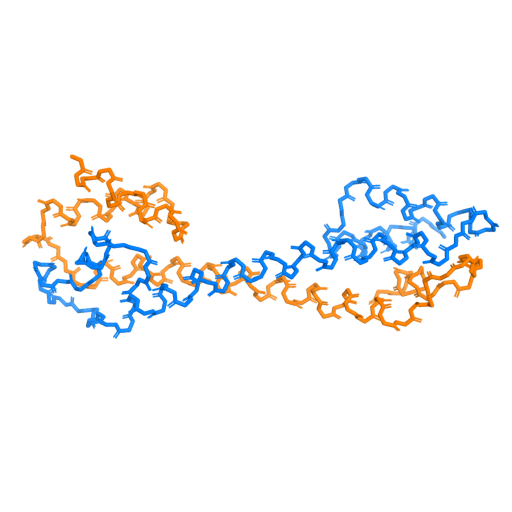S A O 1
ATOM 592 N N . CYS A 1 73 ? 34.472 -0.255 18.842 1.00 13.81 115 CYS A N 1
ATOM 593 C CA . CYS A 1 73 ? 35.145 -1.460 18.358 1.00 15.09 115 CYS A CA 1
ATOM 594 C C . CYS A 1 73 ? 36.618 -1.486 18.752 1.00 15.46 115 CYS A C 1
ATOM 595 O O . CYS A 1 73 ? 37.215 -2.558 18.870 1.00 14.00 115 CYS A O 1
ATOM 598 N N . GLY A 1 74 ? 37.195 -0.303 18.942 1.00 15.93 116 GLY A N 1
ATOM 599 C CA . GLY A 1 74 ? 38.592 -0.194 19.331 1.00 16.70 116 GLY A CA 1
ATOM 600 C C . GLY A 1 74 ? 39.614 -0.636 18.296 1.00 17.27 116 GLY A C 1
ATOM 601 O O . GLY A 1 74 ? 40.727 -1.018 18.658 1.00 16.84 116 GLY A O 1
ATOM 602 N N . THR A 1 75 ? 39.260 -0.573 17.014 1.00 16.70 117 THR A N 1
ATOM 603 C CA . THR A 1 75 ? 40.179 -0.995 15.957 1.00 16.92 117 THR A CA 1
ATOM 604 C C . THR A 1 75 ? 40.559 0.135 15.002 1.00 18.09 117 THR A C 1
ATOM 605 O O . THR A 1 75 ? 40.282 1.305 15.266 1.00 19.36 117 THR A O 1
ATOM 609 N N . ALA A 1 76 ? 41.189 -0.226 13.885 1.00 18.95 118 ALA A N 1
ATOM 610 C CA . ALA A 1 76 ? 41.620 0.747 12.884 1.00 18.76 118 ALA A CA 1
ATOM 611 C C . ALA A 1 76 ? 40.442 1.484 12.253 1.00 18.29 118 ALA A C 1
ATOM 612 O O . ALA A 1 76 ? 40.628 2.429 11.492 1.00 17.77 118 ALA A O 1
ATOM 614 N N . HIS A 1 77 ? 39.234 1.031 12.573 1.00 17.58 119 HIS A N 1
ATOM 615 C CA . HIS A 1 77 ? 37.988 1.635 12.094 1.00 17.12 119 HIS A CA 1
ATOM 616 C C . HIS A 1 77 ? 38.163 3.155 12.166 1.00 18.25 119 HIS A C 1
ATOM 617 O O . HIS A 1 77 ? 38.573 3.681 13.200 1.00 17.85 119 HIS A O 1
ATOM 624 N N . SER A 1 78 ? 37.861 3.863 11.080 1.00 17.05 120 SER A N 1
ATOM 625 C CA . SER A 1 78 ? 38.004 5.321 11.068 1.00 18.60 120 SER A CA 1
ATOM 626 C C . SER A 1 78 ? 37.198 5.997 12.179 1.00 19.45 120 SER A C 1
ATOM 627 O O . SER A 1 78 ? 36.036 5.654 12.412 1.00 17.79 120 SER A O 1
ATOM 630 N N . SER A 1 79 ? 37.805 6.973 12.853 1.00 19.60 121 SER A N 1
ATOM 631 C CA . SER A 1 79 ? 37.120 7.670 13.938 1.00 19.04 121 SER A CA 1
ATOM 632 C C . SER A 1 79 ? 35.952 8.517 13.440 1.00 20.60 121 SER A C 1
ATOM 633 O O . SER A 1 79 ? 35.161 9.023 14.239 1.00 20.96 121 SER A O 1
ATOM 636 N N . VAL A 1 80 ? 35.832 8.677 12.125 1.00 20.46 122 VAL A N 1
ATOM 637 C CA . VAL A 1 80 ? 34.713 9.447 11.595 1.00 21.08 122 VAL A CA 1
ATOM 638 C C . VAL A 1 80 ? 33.428 8.745 12.021 1.00 20.19 122 VAL A C 1
ATOM 639 O O . VAL A 1 80 ? 32.353 9.339 12.002 1.00 19.71 122 VAL A O 1
ATOM 643 N N . TYR A 1 81 ? 33.554 7.479 12.417 1.00 18.79 123 TYR A N 1
ATOM 644 C CA . TYR A 1 81 ? 32.408 6.670 12.840 1.00 18.06 123 TYR A CA 1
ATOM 645 C C . TYR A 1 81 ? 32.400 6.377 14.343 1.00 18.44 123 TYR A C 1
ATOM 646 O O . TYR A 1 81 ? 31.477 5.740 14.845 1.00 17.64 123 TYR A O 1
ATOM 655 N N . CYS A 1 82 ? 33.421 6.829 15.061 1.00 18.18 124 CYS A N 1
ATOM 656 C CA . CYS A 1 82 ? 33.507 6.528 16.486 1.00 17.76 124 CYS A CA 1
ATOM 657 C C . CYS A 1 82 ? 32.375 6.997 17.390 1.00 18.15 124 CYS A C 1
ATOM 658 O O . CYS A 1 82 ? 32.056 8.189 17.466 1.00 18.28 124 CYS A O 1
ATOM 661 N N . SER A 1 83 ? 31.798 6.032 18.101 1.00 17.13 125 SER A N 1
ATOM 662 C CA . SER A 1 83 ? 30.695 6.264 19.023 1.00 16.23 125 SER A CA 1
ATOM 663 C C . SER A 1 83 ? 31.134 7.050 20.260 1.00 16.93 125 SER A C 1
ATOM 664 O O . SER A 1 83 ? 30.325 7.725 20.899 1.00 15.97 125 SER A O 1
ATOM 667 N N . ILE A 1 84 ? 32.411 6.951 20.610 1.00 15.93 126 ILE A N 1
ATOM 668 C CA . ILE A 1 84 ? 32.912 7.667 21.774 1.00 16.46 126 ILE A CA 1
ATOM 669 C C . ILE A 1 84 ? 32.790 9.167 21.523 1.00 17.28 126 ILE A C 1
ATOM 670 O O . ILE A 1 84 ? 32.313 9.912 22.382 1.00 17.26 126 ILE A O 1
ATOM 675 N N . LEU A 1 85 ? 33.206 9.601 20.339 1.00 17.37 127 LEU A N 1
ATOM 676 C CA . LEU A 1 85 ? 33.134 11.014 19.987 1.00 19.77 127 LEU A CA 1
ATOM 677 C C . LEU A 1 85 ? 31.685 11.491 19.957 1.00 21.05 127 LEU A C 1
ATOM 678 O O . LEU A 1 85 ? 31.370 12.569 20.457 1.00 22.22 127 LEU A O 1
ATOM 683 N N . GLU A 1 86 ? 30.807 10.684 19.370 1.00 21.60 128 GLU A N 1
ATOM 684 C CA . GLU A 1 86 ? 29.388 11.022 19.289 1.00 22.76 128 GLU A CA 1
ATOM 685 C C . GLU A 1 86 ? 28.801 11.219 20.685 1.00 22.78 128 GLU A C 1
ATOM 686 O O . GLU A 1 86 ? 28.088 12.193 20.947 1.00 20.26 128 GLU A O 1
ATOM 692 N N . ALA A 1 87 ? 29.112 10.285 21.577 1.00 20.29 129 ALA A N 1
ATOM 693 C CA . ALA A 1 87 ? 28.622 10.326 22.948 1.00 21.10 129 ALA A CA 1
ATOM 694 C C . ALA A 1 87 ? 29.092 11.567 23.704 1.00 21.88 129 ALA A C 1
ATOM 695 O O . ALA A 1 87 ? 28.297 12.231 24.370 1.00 22.85 129 ALA A O 1
ATOM 697 N N . LEU A 1 88 ? 30.380 11.877 23.605 1.00 21.69 130 LEU A N 1
ATOM 698 C CA . LEU A 1 88 ? 30.929 13.037 24.298 1.00 22.98 130 LEU A CA 1
ATOM 699 C C . LEU A 1 88 ? 30.407 14.347 23.727 1.00 25.36 130 LEU A C 1
ATOM 700 O O . LEU A 1 88 ? 30.403 15.373 24.407 1.00 25.46 130 LEU A O 1
ATOM 705 N N . GLU A 1 89 ? 29.963 14.312 22.478 1.00 27.21 131 GLU A N 1
ATOM 706 C CA . GLU A 1 89 ? 29.431 15.505 21.837 1.00 31.04 131 GLU A CA 1
ATOM 707 C C . GLU A 1 89 ? 28.066 15.792 22.454 1.00 32.60 131 GLU A C 1
ATOM 708 O O . GLU A 1 89 ? 27.681 16.948 22.634 1.00 32.84 131 GLU A O 1
ATOM 714 N N . GLN A 1 90 ? 27.351 14.724 22.794 1.00 33.63 132 GLN A N 1
ATOM 715 C CA . GLN A 1 90 ? 26.018 14.824 23.380 1.00 35.62 132 GLN A CA 1
ATOM 716 C C . GLN A 1 90 ? 25.989 14.988 24.898 1.00 35.51 132 GLN A C 1
ATOM 717 O O . GLN A 1 90 ? 25.226 15.803 25.418 1.00 35.27 132 GLN A O 1
ATOM 723 N N . GLY A 1 91 ? 26.806 14.215 25.608 1.00 34.77 133 GLY A N 1
ATOM 724 C CA . GLY A 1 91 ? 26.829 14.309 27.059 1.00 34.93 133 GLY A CA 1
ATOM 725 C C . GLY A 1 91 ? 27.947 13.517 27.715 1.00 36.26 133 GLY A C 1
ATOM 726 O O . GLY A 1 91 ? 28.952 13.192 27.080 1.00 35.49 133 GLY A O 1
ATOM 727 N N . ALA A 1 92 ? 27.774 13.202 28.995 1.00 36.78 134 ALA A N 1
ATOM 728 C CA . ALA A 1 92 ? 28.780 12.448 29.732 1.00 37.65 134 ALA A CA 1
ATOM 729 C C . ALA A 1 92 ? 28.208 11.155 30.308 1.00 38.34 134 ALA A C 1
ATOM 730 O O . ALA A 1 92 ? 28.799 10.553 31.206 1.00 37.25 134 ALA A O 1
ATOM 732 N N . SER A 1 93 ? 27.059 10.731 29.789 1.00 38.63 135 SER A N 1
ATOM 733 C CA . SER A 1 93 ? 26.418 9.507 30.258 1.00 39.49 135 SER A CA 1
ATOM 734 C C . SER A 1 93 ? 27.090 8.282 29.652 1.00 39.42 135 SER A C 1
ATOM 735 O O . SER A 1 93 ? 26.911 7.164 30.134 1.00 38.56 135 SER A O 1
ATOM 738 N N . GLY A 1 94 ? 27.860 8.496 28.590 1.00 39.64 136 GLY A N 1
ATOM 739 C CA . GLY A 1 94 ? 28.535 7.387 27.943 1.00 40.31 136 GLY A CA 1
ATOM 740 C C . GLY A 1 94 ? 27.629 6.692 26.944 1.00 41.61 136 GLY A C 1
ATOM 741 O O . GLY A 1 94 ? 28.063 6.467 25.798 1.00 41.13 136 GLY A O 1
ATOM 742 N N . LEU B 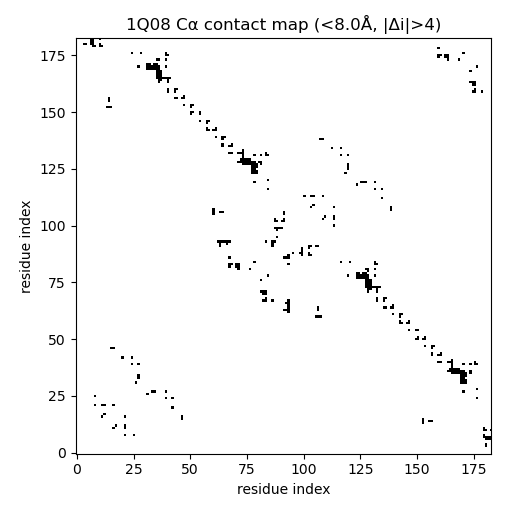1 3 ? 30.482 26.872 20.370 1.00 42.46 45 LEU B N 1
ATOM 743 C CA . LEU B 1 3 ? 29.926 26.420 21.676 1.00 41.69 45 LEU B CA 1
ATOM 744 C C . LEU B 1 3 ? 30.043 24.905 21.836 1.00 40.75 45 LEU B C 1
ATOM 745 O O . LEU B 1 3 ? 30.147 24.398 22.953 1.00 40.46 45 LEU B O 1
ATOM 750 N N . GLN B 1 4 ? 30.031 24.186 20.718 1.00 40.10 46 GLN B N 1
ATOM 751 C CA . GLN B 1 4 ? 30.130 22.732 20.758 1.00 39.20 46 GLN B CA 1
ATOM 752 C C . GLN B 1 4 ? 31.450 22.229 21.321 1.00 37.41 46 GLN B C 1
ATOM 753 O O . GLN B 1 4 ? 31.471 21.250 22.067 1.00 37.20 46 GLN B O 1
ATOM 759 N N . ARG B 1 5 ? 32.552 22.886 20.972 1.00 34.27 47 ARG B N 1
ATOM 760 C CA . ARG B 1 5 ? 33.853 22.465 21.477 1.00 32.90 47 ARG B CA 1
ATOM 761 C C . ARG B 1 5 ? 33.876 22.555 23.000 1.00 30.93 47 ARG B C 1
ATOM 762 O O . ARG B 1 5 ? 34.434 21.689 23.673 1.00 30.74 47 ARG B O 1
ATOM 770 N N . LEU B 1 6 ? 33.263 23.604 23.540 1.00 29.74 48 LEU B N 1
ATOM 771 C CA . LEU B 1 6 ? 33.221 23.799 24.985 1.00 28.08 48 LEU B CA 1
ATOM 772 C C . LEU B 1 6 ? 32.319 22.773 25.658 1.00 26.72 48 LEU B C 1
ATOM 773 O O . LEU B 1 6 ? 32.584 22.343 26.782 1.00 26.36 48 LEU B O 1
ATOM 778 N N . LYS B 1 7 ? 31.251 22.386 24.970 1.00 26.32 49 LYS B N 1
ATOM 779 C CA . LYS B 1 7 ? 30.321 21.402 25.509 1.00 28.55 49 LYS B CA 1
ATOM 780 C C . LYS B 1 7 ? 31.030 20.049 25.579 1.00 26.59 49 LYS B C 1
ATOM 781 O O . LYS B 1 7 ? 30.923 19.330 26.572 1.00 23.58 49 LYS B O 1
ATOM 787 N N . PHE B 1 8 ? 31.753 19.717 24.512 1.00 24.82 50 PHE B N 1
ATOM 788 C CA . PHE B 1 8 ? 32.502 18.467 24.429 1.00 24.01 50 PHE B CA 1
ATOM 789 C C . PHE B 1 8 ? 33.500 18.406 25.580 1.00 23.21 50 PHE B C 1
ATOM 790 O O . PHE B 1 8 ? 33.619 17.389 26.266 1.00 23.25 50 PHE B O 1
ATOM 798 N N . ILE B 1 9 ? 34.225 19.502 25.782 1.00 22.02 51 ILE B N 1
ATOM 799 C CA . ILE B 1 9 ? 35.213 19.571 26.851 1.00 20.99 51 ILE B CA 1
ATOM 800 C C . ILE B 1 9 ? 34.546 19.416 28.215 1.00 21.53 51 ILE B C 1
ATOM 801 O O . ILE B 1 9 ? 35.049 18.706 29.083 1.00 20.74 51 ILE B O 1
ATOM 806 N N . ARG B 1 10 ? 33.408 20.076 28.398 1.00 22.04 52 ARG B N 1
ATOM 807 C CA . ARG B 1 10 ? 32.682 19.992 29.660 1.00 23.67 52 ARG B CA 1
ATOM 808 C C . ARG B 1 10 ? 32.361 18.532 29.979 1.00 22.31 52 ARG B C 1
ATOM 809 O O . ARG B 1 10 ? 32.583 18.062 31.096 1.00 21.39 52 ARG B O 1
ATOM 817 N N . HIS B 1 11 ? 31.836 17.822 28.986 1.00 23.54 53 HIS B N 1
ATOM 818 C CA . HIS B 1 11 ? 31.480 16.417 29.151 1.00 23.89 53 HIS B CA 1
ATOM 819 C C . HIS B 1 11 ? 32.711 15.594 29.504 1.00 22.87 53 HIS B C 1
ATOM 820 O O . HIS B 1 11 ? 32.668 14.761 30.409 1.00 22.71 53 HIS B O 1
ATOM 827 N N . ALA B 1 12 ? 33.815 15.835 28.801 1.00 21.09 54 ALA B N 1
ATOM 828 C CA . ALA B 1 12 ? 35.046 15.104 29.078 1.00 20.68 54 ALA B CA 1
ATOM 829 C C . ALA B 1 12 ? 35.504 15.389 30.508 1.00 20.21 54 ALA B C 1
ATOM 830 O O . ALA B 1 12 ? 35.938 14.484 31.217 1.00 19.16 54 ALA B O 1
ATOM 832 N N . ARG B 1 13 ? 35.397 16.644 30.937 1.00 22.07 55 ARG B N 1
ATOM 833 C CA . ARG B 1 13 ? 35.805 17.011 32.292 1.00 23.62 55 ARG B CA 1
ATOM 834 C C . ARG B 1 13 ? 34.953 16.315 33.349 1.00 23.00 55 ARG B C 1
ATOM 835 O O . ARG B 1 13 ? 35.455 15.938 34.410 1.00 23.08 55 ARG B O 1
ATOM 843 N N . GLN B 1 14 ? 33.666 16.148 33.058 1.00 22.33 56 GLN B N 1
ATOM 844 C CA . GLN B 1 14 ? 32.756 15.498 33.992 1.00 23.20 56 GLN B CA 1
ATOM 845 C C . GLN B 1 14 ? 33.197 14.067 34.276 1.00 22.43 56 GLN B C 1
ATOM 846 O O . GLN B 1 14 ? 32.914 13.528 35.341 1.00 21.57 56 GLN B O 1
ATOM 852 N N . LEU B 1 15 ? 33.885 13.457 33.316 1.00 19.84 57 LEU B N 1
ATOM 853 C CA . LEU B 1 15 ? 34.359 12.086 33.466 1.00 19.32 57 LEU B CA 1
ATOM 854 C C . LEU B 1 15 ? 35.776 12.026 34.029 1.00 18.28 57 LEU B C 1
ATOM 855 O O . LEU B 1 15 ? 36.353 10.950 34.175 1.00 18.05 57 LEU B O 1
ATOM 860 N N . GLY B 1 16 ? 36.334 13.192 34.339 1.00 17.76 58 GLY B N 1
ATOM 861 C CA . GLY B 1 16 ? 37.666 13.244 34.915 1.00 17.48 58 GLY B CA 1
ATOM 862 C C . GLY B 1 16 ? 38.848 13.097 33.978 1.00 16.37 58 GLY B C 1
ATOM 863 O O . GLY B 1 16 ? 39.964 12.849 34.437 1.00 16.82 58 GLY B O 1
ATOM 864 N N . PHE B 1 17 ? 38.631 13.237 32.674 1.00 16.24 59 PHE B N 1
ATOM 865 C CA . PHE B 1 17 ? 39.743 13.117 31.738 1.00 16.12 59 PHE B CA 1
ATOM 866 C C . PHE B 1 17 ? 40.770 14.205 32.017 1.00 17.50 59 PHE B C 1
ATOM 867 O O . PHE B 1 17 ? 40.413 15.333 32.350 1.00 15.49 59 PHE B O 1
ATOM 875 N N . SER B 1 18 ? 42.044 13.858 31.881 1.00 17.18 60 SER B N 1
ATOM 876 C CA . SER B 1 18 ? 43.122 14.810 32.112 1.00 19.74 60 SER B CA 1
ATOM 877 C C . SER B 1 18 ? 43.152 15.822 30.976 1.00 20.27 60 SER B C 1
ATOM 878 O O . SER B 1 18 ? 42.528 15.619 29.933 1.00 18.69 60 SER B O 1
ATOM 881 N N . LEU B 1 19 ? 43.885 16.912 31.178 1.00 19.33 61 LEU B N 1
ATOM 882 C CA . LEU B 1 19 ? 44.000 17.932 30.145 1.00 20.30 61 LEU B CA 1
ATOM 883 C C . LEU B 1 19 ? 44.613 17.281 28.910 1.00 19.18 61 LEU B C 1
ATOM 884 O O . LEU B 1 19 ? 44.208 17.555 27.779 1.00 17.99 61 LEU B O 1
ATOM 889 N N . GLU B 1 20 ? 45.591 16.412 29.139 1.00 19.16 62 GLU B N 1
ATOM 890 C CA . GLU B 1 20 ? 46.270 15.719 28.052 1.00 20.39 62 GLU B CA 1
ATOM 891 C C . GLU B 1 20 ? 45.304 14.848 27.252 1.00 18.99 62 GLU B C 1
ATOM 892 O O . GLU B 1 20 ? 45.312 14.867 26.019 1.00 18.30 62 GLU B O 1
ATOM 898 N N . SER B 1 21 ? 44.479 14.080 27.956 1.00 18.08 63 SER B N 1
ATOM 899 C CA . SER B 1 21 ? 43.519 13.202 27.297 1.00 17.66 63 SER B CA 1
ATOM 900 C C . SER B 1 21 ? 42.504 14.020 26.513 1.00 16.64 63 SER B C 1
ATOM 901 O O . SER B 1 21 ? 42.143 13.666 25.390 1.00 16.82 63 SER B O 1
ATOM 904 N N . ILE B 1 22 ? 42.043 15.115 27.108 1.00 15.46 64 ILE B N 1
ATOM 905 C CA . ILE B 1 22 ? 41.078 15.980 26.443 1.00 16.29 64 ILE B CA 1
ATOM 906 C C . ILE B 1 22 ? 41.709 16.559 25.179 1.00 16.86 64 ILE B C 1
ATOM 907 O O . ILE B 1 22 ? 41.060 16.658 24.141 1.00 16.58 64 ILE B O 1
ATOM 912 N N . ARG B 1 23 ? 42.982 16.930 25.273 1.00 16.11 65 ARG B N 1
ATOM 913 C CA . ARG B 1 23 ? 43.698 17.474 24.124 1.00 18.92 65 ARG B CA 1
ATOM 914 C C . ARG B 1 23 ? 43.747 16.438 23.005 1.00 18.76 65 ARG B C 1
ATOM 915 O O . ARG B 1 23 ? 43.565 16.771 21.833 1.00 18.47 65 ARG B O 1
ATOM 923 N N . GLU B 1 24 ? 43.989 15.179 23.364 1.00 19.21 66 GLU B N 1
ATOM 924 C CA . GLU B 1 24 ? 44.052 14.114 22.365 1.00 20.68 66 GLU B CA 1
ATOM 925 C C . GLU B 1 24 ? 42.671 13.873 21.760 1.00 20.03 66 GLU B C 1
ATOM 926 O O . GLU B 1 24 ? 42.537 13.663 20.553 1.00 19.25 66 GLU B O 1
ATOM 932 N N . LEU B 1 25 ? 41.645 13.895 22.605 1.00 18.75 67 LEU B N 1
ATOM 933 C CA . LEU B 1 25 ? 40.280 13.671 22.145 1.00 17.74 67 LEU B CA 1
ATOM 934 C C . LEU B 1 25 ? 39.824 14.775 21.195 1.00 18.63 67 LEU B C 1
ATOM 935 O O . LEU B 1 25 ? 39.100 14.521 20.228 1.00 18.02 67 LEU B O 1
ATOM 940 N N . LEU B 1 26 ? 40.251 16.002 21.472 1.00 17.27 68 LEU B N 1
ATOM 941 C CA . LEU B 1 26 ? 39.886 17.134 20.635 1.00 17.82 68 LEU B CA 1
ATOM 942 C C . LEU B 1 26 ? 40.545 17.047 19.264 1.00 19.76 68 LEU B C 1
ATOM 943 O O . LEU B 1 26 ? 39.944 17.43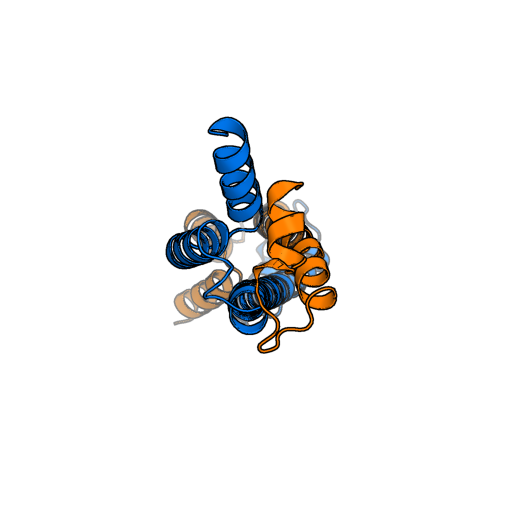3 18.260 1.00 21.37 68 LEU B O 1
ATOM 948 N N . SER B 1 27 ? 41.774 16.538 19.219 1.00 20.18 69 SER B N 1
ATOM 949 C CA . SER B 1 27 ? 42.491 16.396 17.953 1.00 21.58 69 SER B CA 1
ATOM 950 C C . SER B 1 27 ? 41.815 15.334 17.089 1.00 22.96 69 SER B C 1
ATOM 951 O O . SER B 1 27 ? 41.728 15.472 15.868 1.00 22.25 69 SER B O 1
ATOM 954 N N . ILE B 1 28 ? 41.348 14.265 17.728 1.00 22.55 70 ILE B N 1
ATOM 955 C CA . ILE B 1 28 ? 40.658 13.200 17.012 1.00 22.30 70 ILE B CA 1
ATOM 956 C C . ILE B 1 28 ? 39.351 13.784 16.488 1.00 22.89 70 ILE B C 1
ATOM 957 O O . ILE B 1 28 ? 38.994 13.613 15.325 1.00 23.70 70 ILE B O 1
ATOM 962 N N . ARG B 1 29 ? 38.652 14.489 17.369 1.00 22.83 71 ARG B N 1
ATOM 963 C CA . ARG B 1 29 ? 37.378 15.114 17.054 1.00 23.99 71 ARG B CA 1
ATOM 964 C C . ARG B 1 29 ? 37.448 16.073 15.864 1.00 25.56 71 ARG B C 1
ATOM 965 O O . ARG B 1 29 ? 36.564 16.071 15.010 1.00 24.88 71 ARG B O 1
ATOM 973 N N . ILE B 1 30 ? 38.504 16.879 15.805 1.00 26.61 72 ILE B N 1
ATOM 974 C CA . ILE B 1 30 ? 38.653 17.860 14.732 1.00 27.83 72 ILE B CA 1
ATOM 975 C C . ILE B 1 30 ? 39.215 17.305 13.420 1.00 28.35 72 ILE B C 1
ATOM 976 O O . ILE B 1 30 ? 38.982 17.871 12.350 1.00 27.96 72 ILE B O 1
ATOM 981 N N . ASP B 1 31 ? 39.954 16.203 13.503 1.00 27.64 73 ASP B N 1
ATOM 982 C CA . ASP B 1 31 ? 40.551 15.583 12.322 1.00 27.97 73 ASP B CA 1
ATOM 983 C C . ASP B 1 31 ? 40.313 14.074 12.380 1.00 27.50 73 ASP B C 1
ATOM 984 O O . ASP B 1 31 ? 41.251 13.274 12.326 1.00 27.52 73 ASP B O 1
ATOM 989 N N . PRO B 1 32 ? 39.036 13.667 12.465 1.00 27.47 74 PRO B N 1
ATOM 990 C CA . PRO B 1 32 ? 38.650 12.254 12.541 1.00 27.58 74 PRO B CA 1
ATOM 991 C C . PRO B 1 32 ? 39.107 11.368 11.387 1.00 28.58 74 PRO B C 1
ATOM 992 O O . PRO B 1 32 ? 39.370 10.180 11.583 1.00 27.26 74 PRO B O 1
ATOM 996 N N . GLU B 1 33 ? 39.209 11.933 10.189 1.00 28.96 75 GLU B N 1
ATOM 997 C CA . GLU B 1 33 ? 39.625 11.144 9.040 1.00 31.04 75 GLU B CA 1
ATOM 998 C C . GLU B 1 33 ? 41.056 10.631 9.157 1.00 30.35 75 GLU B C 1
ATOM 999 O O . GLU B 1 33 ? 41.468 9.761 8.395 1.00 30.77 75 GLU B O 1
ATOM 1005 N N . HIS B 1 34 ? 41.810 11.153 10.120 1.00 28.91 76 HIS B N 1
ATOM 1006 C CA . HIS B 1 34 ? 43.186 10.711 10.310 1.00 28.66 76 HIS B CA 1
ATOM 1007 C C . HIS B 1 34 ? 43.417 10.040 11.661 1.00 26.22 76 HIS B C 1
ATOM 1008 O O . HIS B 1 34 ? 44.553 9.915 12.117 1.00 23.99 76 HIS B O 1
ATOM 1015 N N . HIS B 1 35 ? 42.333 9.607 12.296 1.00 22.96 77 HIS B N 1
ATOM 1016 C CA . HIS B 1 35 ? 42.422 8.931 13.583 1.00 20.97 77 HIS B CA 1
ATOM 1017 C C . HIS B 1 35 ? 41.500 7.720 13.578 1.00 19.94 77 HIS B C 1
ATOM 1018 O O . HIS B 1 35 ? 40.656 7.580 12.690 1.00 18.11 77 HIS B O 1
ATOM 1025 N N . THR B 1 36 ? 41.657 6.849 14.570 1.00 18.20 78 THR B N 1
ATOM 1026 C CA . THR B 1 36 ? 40.862 5.629 14.633 1.00 19.69 78 THR B CA 1
ATOM 1027 C C . THR B 1 36 ? 40.165 5.382 15.964 1.00 19.44 78 THR B C 1
ATOM 1028 O O . THR B 1 36 ? 40.432 6.053 16.962 1.00 17.64 78 THR B O 1
ATOM 1032 N N . CYS B 1 37 ? 39.274 4.396 15.963 1.00 19.16 79 CYS B N 1
ATOM 1033 C CA . CYS B 1 37 ? 38.551 4.022 17.170 1.00 18.17 79 CYS B CA 1
ATOM 1034 C C . CYS B 1 37 ? 39.531 3.493 18.208 1.00 18.69 79 CYS B C 1
ATOM 1035 O O . CYS B 1 37 ? 39.313 3.646 19.405 1.00 18.64 79 CYS B O 1
ATOM 1038 N N . GLN B 1 38 ? 40.614 2.872 17.747 1.00 18.04 80 GLN B N 1
ATOM 1039 C CA . GLN B 1 38 ? 41.613 2.326 18.663 1.00 18.31 80 GLN B CA 1
ATOM 1040 C C . GLN B 1 38 ? 42.199 3.438 19.524 1.00 17.63 80 GLN B C 1
ATOM 1041 O O . GLN B 1 38 ? 42.459 3.248 20.708 1.00 16.65 80 GLN B O 1
ATOM 1047 N N . GLU B 1 39 ? 42.398 4.605 18.922 1.00 16.26 81 GLU B N 1
ATOM 1048 C CA . GLU B 1 39 ? 42.955 5.739 19.641 1.00 18.45 81 GLU B CA 1
ATOM 1049 C C . GLU B 1 39 ? 41.991 6.267 20.695 1.00 18.21 81 GLU B C 1
ATOM 1050 O O . GLU B 1 39 ? 42.368 6.458 21.849 1.00 17.03 81 GLU B O 1
ATOM 1056 N N . SER B 1 40 ? 40.744 6.497 20.298 1.00 17.82 82 SER B N 1
ATOM 1057 C CA . SER B 1 40 ? 39.753 7.013 21.232 1.00 17.28 82 SER B CA 1
ATOM 1058 C C . SER B 1 40 ? 39.434 6.023 22.351 1.00 15.89 82 SER B C 1
ATOM 1059 O O . SER B 1 40 ? 39.302 6.414 23.510 1.00 15.16 82 SER B O 1
ATOM 1062 N N . LYS B 1 41 ? 39.322 4.742 22.018 1.00 13.73 83 LYS B N 1
ATOM 1063 C CA . LYS B 1 41 ? 39.018 3.742 23.041 1.00 13.06 83 LYS B CA 1
ATOM 1064 C C . LYS B 1 41 ? 40.177 3.606 24.031 1.00 12.54 83 LYS B C 1
ATOM 1065 O O . LYS B 1 41 ? 39.963 3.382 25.224 1.00 14.24 83 LYS B O 1
ATOM 1071 N N . GLY B 1 42 ? 41.404 3.741 23.537 1.00 12.54 84 GLY B N 1
ATOM 1072 C CA . GLY B 1 42 ? 42.561 3.641 24.411 1.00 14.14 84 GLY B CA 1
ATOM 1073 C C . GLY B 1 42 ? 42.556 4.750 25.450 1.00 12.91 84 GLY B C 1
ATOM 1074 O O . GLY B 1 42 ? 42.889 4.532 26.615 1.00 14.29 84 GLY B O 1
ATOM 1075 N N . ILE B 1 43 ? 42.177 5.948 25.026 1.00 12.56 85 ILE B N 1
ATOM 1076 C CA . ILE B 1 43 ? 42.119 7.085 25.933 1.00 14.10 85 ILE B CA 1
ATOM 1077 C C . ILE B 1 43 ? 41.048 6.814 26.986 1.00 13.60 85 ILE B C 1
ATOM 1078 O O . ILE B 1 43 ? 41.248 7.074 28.174 1.00 12.48 85 ILE B O 1
ATOM 1083 N N . VAL B 1 44 ? 39.916 6.269 26.550 1.00 13.64 86 VAL B N 1
ATOM 1084 C CA . VAL B 1 44 ? 38.835 5.942 27.473 1.00 12.81 86 VAL B CA 1
ATOM 1085 C C . VAL B 1 44 ? 39.271 4.868 28.469 1.00 13.70 86 VAL B C 1
ATOM 1086 O O . VAL B 1 44 ? 39.036 4.997 29.672 1.00 13.47 86 VAL B O 1
ATOM 1090 N N . GLN B 1 45 ? 39.910 3.809 27.976 1.00 15.44 87 GLN B N 1
ATOM 1091 C CA . GLN B 1 45 ? 40.348 2.730 28.859 1.00 16.36 87 GLN B CA 1
ATOM 1092 C C . GLN B 1 45 ? 41.378 3.172 29.892 1.00 16.67 87 GLN B C 1
ATOM 1093 O O . GLN B 1 45 ? 41.378 2.685 31.024 1.00 16.40 87 GLN B O 1
ATOM 1099 N N . GLU B 1 46 ? 42.258 4.089 29.508 1.00 16.38 88 GLU B N 1
ATOM 1100 C CA . GLU B 1 46 ? 43.280 4.574 30.433 1.00 18.92 88 GLU B CA 1
ATOM 1101 C C . GLU B 1 46 ? 42.615 5.286 31.611 1.00 17.54 88 GLU B C 1
ATOM 1102 O O . GLU B 1 46 ? 43.004 5.100 32.767 1.00 16.77 88 GLU B O 1
ATOM 1108 N N . ARG B 1 47 ? 41.605 6.095 31.309 1.00 15.51 89 ARG B N 1
ATOM 1109 C CA . ARG B 1 47 ? 40.880 6.832 32.341 1.00 16.51 89 ARG B CA 1
ATOM 1110 C C . ARG B 1 47 ? 40.032 5.862 33.173 1.00 15.36 89 ARG B C 1
ATOM 1111 O O . ARG B 1 47 ? 40.008 5.945 34.400 1.00 14.23 89 ARG B O 1
ATOM 1119 N N . LEU B 1 48 ? 39.352 4.939 32.500 1.00 15.13 90 LEU B N 1
ATOM 1120 C CA . LEU B 1 48 ? 38.519 3.948 33.179 1.00 15.53 90 LEU B CA 1
ATOM 1121 C C . LEU B 1 48 ? 39.340 3.136 34.181 1.00 16.20 90 LEU B C 1
ATOM 1122 O O . LEU B 1 48 ? 38.909 2.910 35.309 1.00 16.45 90 LEU B O 1
ATOM 1127 N N . GLN B 1 49 ? 40.527 2.699 33.773 1.00 17.11 91 GLN B N 1
ATOM 1128 C CA . GLN B 1 49 ? 41.377 1.925 34.670 1.00 17.86 91 GLN B CA 1
ATOM 1129 C C . GLN B 1 49 ? 41.869 2.756 35.855 1.00 17.83 91 GLN B C 1
ATOM 1130 O O . GLN B 1 49 ? 42.040 2.236 36.959 1.00 14.91 91 GLN B O 1
ATOM 1136 N N . GLU B 1 50 ? 42.086 4.050 35.633 1.00 15.97 92 GLU B N 1
ATOM 1137 C CA . GLU B 1 50 ? 42.527 4.933 36.709 1.00 17.07 92 GLU B CA 1
ATOM 1138 C C . GLU B 1 50 ? 41.393 5.055 37.731 1.00 15.84 92 GLU B C 1
ATOM 1139 O O . GLU B 1 50 ? 41.612 5.006 38.942 1.00 15.91 92 GLU B O 1
ATOM 1145 N N . VAL B 1 51 ? 40.172 5.204 37.229 1.00 13.19 93 VAL B N 1
ATOM 1146 C CA . VAL B 1 51 ? 39.001 5.330 38.082 1.00 14.17 93 VAL B CA 1
ATOM 1147 C C . VAL B 1 51 ? 38.766 4.053 38.897 1.00 14.65 93 VAL B C 1
ATOM 1148 O O . VAL B 1 51 ? 38.487 4.107 40.095 1.00 14.42 93 VAL B O 1
ATOM 1152 N N . GLU B 1 52 ? 38.889 2.903 38.247 1.00 14.76 94 GLU B N 1
ATOM 1153 C CA . GLU B 1 52 ? 38.677 1.636 38.931 1.00 13.76 94 GLU B CA 1
ATOM 1154 C C . GLU B 1 52 ? 39.735 1.398 40.000 1.00 14.62 94 GLU B C 1
ATOM 1155 O O . GLU B 1 52 ? 39.444 0.815 41.041 1.00 14.63 94 GLU B O 1
ATOM 1161 N N . ALA B 1 53 ? 40.961 1.852 39.748 1.00 13.51 95 ALA B N 1
ATOM 1162 C CA . ALA B 1 53 ? 42.040 1.687 40.718 1.00 14.86 95 ALA B CA 1
ATOM 1163 C C . ALA B 1 53 ? 41.739 2.503 41.976 1.00 15.61 95 ALA B C 1
ATOM 1164 O O . ALA B 1 53 ? 41.942 2.034 43.101 1.00 14.77 95 ALA B O 1
ATOM 1166 N N . ARG B 1 54 ? 41.241 3.721 41.788 1.00 15.05 96 ARG B N 1
ATOM 1167 C CA . ARG B 1 54 ? 40.927 4.574 42.927 1.00 13.41 96 ARG B CA 1
ATOM 1168 C C . ARG B 1 54 ? 39.723 4.037 43.700 1.00 13.25 96 ARG B C 1
ATOM 1169 O O . ARG B 1 54 ? 39.672 4.137 44.926 1.00 13.01 96 ARG B O 1
ATOM 1177 N N . ILE B 1 55 ? 38.755 3.467 42.988 1.00 13.29 97 ILE B N 1
ATOM 1178 C CA . ILE B 1 55 ? 37.575 2.897 43.638 1.00 13.26 97 ILE B CA 1
ATOM 1179 C C . ILE B 1 55 ? 38.023 1.759 44.557 1.00 15.07 97 ILE B C 1
ATOM 1180 O O . ILE B 1 55 ? 37.594 1.662 45.712 1.00 13.57 97 ILE B O 1
ATOM 1185 N N . ALA B 1 56 ? 38.899 0.905 44.039 1.00 15.46 98 ALA B N 1
ATOM 1186 C CA . ALA B 1 56 ? 39.414 -0.225 44.802 1.00 16.65 98 ALA B CA 1
ATOM 1187 C C . ALA B 1 56 ? 40.153 0.229 46.062 1.00 17.64 98 ALA B C 1
ATOM 1188 O O . ALA B 1 56 ? 40.006 -0.375 47.125 1.00 16.75 98 ALA B O 1
ATOM 1190 N N . GLU B 1 57 ? 40.946 1.290 45.945 1.00 17.34 99 GLU B N 1
ATOM 1191 C CA . GLU B 1 57 ? 41.697 1.791 47.093 1.00 18.42 99 GLU B CA 1
ATOM 1192 C C . GLU B 1 57 ? 40.742 2.323 48.159 1.00 17.77 99 GLU B C 1
ATOM 1193 O O . GLU B 1 57 ? 40.940 2.098 49.355 1.00 16.40 99 GLU B O 1
ATOM 1199 N N . LEU B 1 58 ? 39.706 3.029 47.716 1.00 16.07 100 LEU B N 1
ATOM 1200 C CA . LEU B 1 58 ? 38.721 3.596 48.630 1.00 15.27 100 LEU B CA 1
ATOM 1201 C C . LEU B 1 58 ? 37.844 2.535 49.283 1.00 15.59 100 LEU B C 1
ATOM 1202 O O . LEU B 1 58 ? 37.519 2.638 50.466 1.00 14.22 100 LEU B O 1
ATOM 1207 N N . GLN B 1 59 ? 37.458 1.517 48.522 1.00 15.61 101 GLN B N 1
ATOM 1208 C CA . GLN B 1 59 ? 36.619 0.462 49.077 1.00 16.59 101 GLN B CA 1
ATOM 1209 C C . GLN B 1 59 ? 37.355 -0.277 50.190 1.00 17.04 101 GLN B C 1
ATOM 1210 O O . GLN B 1 59 ? 36.742 -0.723 51.163 1.00 18.22 101 GLN B O 1
ATOM 1216 N N . SER B 1 60 ? 38.671 -0.400 50.049 1.00 16.33 102 SER B N 1
ATOM 1217 C CA . SER B 1 60 ? 39.472 -1.062 51.066 1.00 17.20 102 SER B CA 1
ATOM 1218 C C . SER B 1 60 ? 39.333 -0.244 52.356 1.00 18.39 102 SER B C 1
ATOM 1219 O O . SER B 1 60 ? 39.121 -0.798 53.435 1.00 16.37 102 SER B O 1
ATOM 1222 N N . MET B 1 61 ? 39.437 1.079 52.237 1.00 16.14 103 MET B N 1
ATOM 1223 C CA . MET B 1 61 ? 39.299 1.953 53.401 1.00 17.03 103 MET B CA 1
ATOM 1224 C C . MET B 1 61 ? 37.878 1.884 53.949 1.00 15.66 103 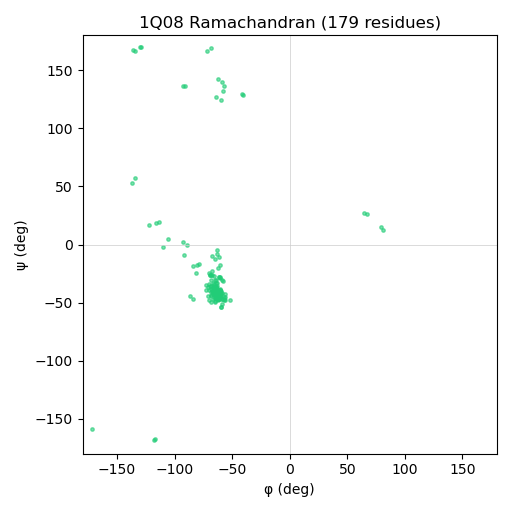MET B C 1
ATOM 1225 O O . MET B 1 61 ? 37.675 1.846 55.160 1.00 15.65 103 MET B O 1
ATOM 1230 N N . GLN B 1 62 ? 36.902 1.873 53.045 1.00 14.57 104 GLN B N 1
ATOM 1231 C CA . GLN B 1 62 ? 35.484 1.817 53.406 1.00 14.48 104 GLN B CA 1
ATOM 1232 C C . GLN B 1 62 ? 35.163 0.589 54.261 1.00 16.31 104 GLN B C 1
ATOM 1233 O O . GLN B 1 62 ? 34.472 0.693 55.281 1.00 15.39 104 GLN B O 1
ATOM 1239 N N . ARG B 1 63 ? 35.657 -0.574 53.843 1.00 15.61 105 ARG B N 1
ATOM 1240 C CA . ARG B 1 63 ? 35.415 -1.803 54.592 1.00 17.67 105 ARG B CA 1
ATOM 1241 C C . ARG B 1 63 ? 35.975 -1.711 56.014 1.00 17.77 105 ARG B C 1
ATOM 1242 O O . ARG B 1 63 ? 35.302 -2.083 56.976 1.00 20.18 105 ARG B O 1
ATOM 1250 N N . SER B 1 64 ? 37.199 -1.208 56.152 1.00 17.79 106 SER B N 1
ATOM 1251 C CA . SER B 1 64 ? 37.810 -1.077 57.472 1.00 18.05 106 SER B CA 1
ATOM 1252 C C . SER B 1 64 ? 37.048 -0.069 58.334 1.00 16.94 106 SER B C 1
ATOM 1253 O O . SER B 1 64 ? 36.765 -0.326 59.505 1.00 16.55 106 SER B O 1
ATOM 1256 N N . LEU B 1 65 ? 36.727 1.081 57.749 1.00 16.77 107 LEU B N 1
ATOM 1257 C CA . LEU B 1 65 ? 36.000 2.131 58.461 1.00 15.26 107 LEU B CA 1
ATOM 1258 C C . LEU B 1 65 ? 34.627 1.634 58.897 1.00 16.03 107 LEU B C 1
ATOM 1259 O O . LEU B 1 65 ? 34.167 1.933 60.002 1.00 16.10 107 LEU B O 1
ATOM 1264 N N . GLN B 1 66 ? 33.973 0.874 58.025 1.00 14.53 108 GLN B N 1
ATOM 1265 C CA . GLN B 1 66 ? 32.658 0.329 58.334 1.00 16.33 108 GLN B CA 1
ATOM 1266 C C . GLN B 1 66 ? 32.756 -0.583 59.559 1.00 17.35 108 GLN B C 1
ATOM 1267 O O . GLN B 1 66 ? 31.889 -0.546 60.436 1.00 16.49 108 GLN B O 1
ATOM 1273 N N . ARG B 1 67 ? 33.817 -1.389 59.619 1.00 18.22 109 ARG B N 1
ATOM 1274 C CA . ARG B 1 67 ? 34.026 -2.305 60.747 1.00 20.02 109 ARG B CA 1
ATOM 1275 C C . ARG B 1 67 ? 34.267 -1.524 62.036 1.00 19.54 109 ARG B C 1
ATOM 1276 O O . ARG B 1 67 ? 33.765 -1.891 63.098 1.00 19.10 109 ARG B O 1
ATOM 1284 N N . LEU B 1 68 ? 35.053 -0.455 61.941 1.00 19.01 110 LEU B N 1
ATOM 1285 C CA . LEU B 1 68 ? 35.343 0.386 63.100 1.00 18.77 110 LEU B CA 1
ATOM 1286 C C . LEU B 1 68 ? 34.045 1.009 63.596 1.00 19.17 110 LEU B C 1
ATOM 1287 O O . LEU B 1 68 ? 33.767 1.051 64.795 1.00 18.38 110 LEU B O 1
ATOM 1292 N N . ASN B 1 69 ? 33.252 1.496 62.651 1.00 18.03 111 ASN B N 1
ATOM 1293 C CA . ASN B 1 69 ? 31.975 2.125 62.954 1.00 18.31 111 ASN B CA 1
ATOM 1294 C C . ASN B 1 69 ? 31.013 1.192 63.685 1.00 18.81 111 ASN B C 1
ATOM 1295 O O . ASN B 1 69 ? 30.484 1.530 64.747 1.00 18.81 111 ASN B O 1
ATOM 1300 N N . ASP B 1 70 ? 30.791 0.019 63.103 1.00 18.27 112 ASP B N 1
ATOM 1301 C CA . ASP B 1 70 ? 29.861 -0.959 63.653 1.00 18.82 112 ASP B CA 1
ATOM 1302 C C . ASP B 1 70 ? 30.141 -1.514 65.043 1.00 19.24 112 ASP B C 1
ATOM 1303 O O . ASP B 1 70 ? 29.209 -1.907 65.741 1.00 19.80 112 ASP B O 1
ATOM 1308 N N . ALA B 1 71 ? 31.404 -1.553 65.453 1.00 17.49 113 ALA B N 1
ATOM 1309 C CA . ALA B 1 71 ? 31.744 -2.106 66.762 1.00 18.65 113 ALA B CA 1
ATOM 1310 C C . ALA B 1 71 ? 31.613 -1.125 67.922 1.00 18.90 113 ALA B C 1
ATOM 1311 O O . ALA B 1 71 ? 31.528 -1.540 69.080 1.00 18.80 113 ALA B O 1
ATOM 1313 N N . CYS B 1 72 ? 31.585 0.168 67.613 1.00 15.58 114 CYS B N 1
ATOM 1314 C CA . CYS B 1 72 ? 31.502 1.201 68.640 1.00 14.77 114 CYS B CA 1
ATOM 1315 C C . CYS B 1 72 ? 30.067 1.599 68.982 1.00 15.79 114 CYS B C 1
ATOM 1316 O O . CYS B 1 72 ? 29.234 1.781 68.089 1.00 15.12 114 CYS B O 1
ATOM 1319 N N . CYS B 1 73 ? 29.784 1.744 70.277 1.00 13.86 115 CYS B N 1
ATOM 1320 C CA . CYS B 1 73 ? 28.444 2.119 70.723 1.00 15.80 115 CYS B CA 1
ATOM 1321 C C . CYS B 1 73 ? 28.101 3.556 70.336 1.00 16.39 115 CYS B C 1
ATOM 1322 O O . CYS B 1 73 ? 26.924 3.906 70.202 1.00 17.08 115 CYS B O 1
ATOM 1325 N N . GLY B 1 74 ? 29.129 4.383 70.181 1.00 16.04 116 GLY B N 1
ATOM 1326 C CA . GLY B 1 74 ? 28.927 5.774 69.803 1.00 15.82 116 GLY B CA 1
ATOM 1327 C C . GLY B 1 74 ? 28.190 6.647 70.806 1.00 17.13 116 GLY B C 1
ATOM 1328 O O . GLY B 1 74 ? 27.572 7.640 70.420 1.00 16.77 116 GLY B O 1
ATOM 1329 N N . THR B 1 75 ? 28.263 6.305 72.091 1.00 15.39 117 THR B N 1
ATOM 1330 C CA . THR B 1 75 ? 27.570 7.082 73.117 1.00 16.00 117 THR B CA 1
ATOM 1331 C C . THR B 1 75 ? 28.532 7.725 74.116 1.00 17.25 117 THR B C 1
ATOM 1332 O O . THR B 1 75 ? 29.742 7.765 73.887 1.00 17.26 117 THR B O 1
ATOM 1336 N N . ALA B 1 76 ? 27.988 8.227 75.225 1.00 17.70 118 ALA B N 1
ATOM 1337 C CA . ALA B 1 76 ? 28.798 8.872 76.259 1.00 17.85 118 ALA B CA 1
ATOM 1338 C C . ALA B 1 76 ? 29.821 7.915 76.880 1.00 17.53 118 ALA B C 1
ATOM 1339 O O . ALA B 1 76 ? 30.695 8.338 77.635 1.00 18.33 118 ALA B O 1
ATOM 1341 N N . HIS B 1 77 ? 29.691 6.628 76.567 1.00 17.23 119 HIS B N 1
ATOM 1342 C CA . HIS B 1 77 ? 30.599 5.581 77.049 1.00 15.90 119 HIS B CA 1
ATOM 1343 C C . HIS B 1 77 ? 32.030 6.127 77.008 1.00 17.00 119 HIS B C 1
ATOM 1344 O O . HIS B 1 77 ? 32.467 6.634 75.976 1.00 14.70 119 HIS B O 1
ATOM 1351 N N . SER B 1 78 ? 32.754 6.023 78.121 1.00 16.04 120 SER B N 1
ATOM 1352 C CA . SER B 1 78 ? 34.127 6.527 78.192 1.00 17.31 120 SER B CA 1
ATOM 1353 C C . SER B 1 78 ? 35.032 5.894 77.139 1.00 17.46 120 SER B C 1
ATOM 1354 O O . SER B 1 78 ? 35.047 4.669 76.975 1.00 17.31 120 SER B O 1
ATOM 1357 N N . SER B 1 79 ? 35.797 6.727 76.436 1.00 17.35 121 SER B N 1
ATOM 1358 C CA . SER B 1 79 ? 36.686 6.228 75.391 1.00 17.31 121 SER B CA 1
ATOM 1359 C C . SER B 1 79 ? 37.774 5.308 75.937 1.00 17.62 121 SER B C 1
ATOM 1360 O O . SER B 1 79 ? 38.555 4.744 75.175 1.00 18.53 121 SER B O 1
ATOM 1363 N N . VAL B 1 80 ? 37.833 5.161 77.257 1.00 20.14 122 VAL B N 1
ATOM 1364 C CA . VAL B 1 80 ? 38.812 4.263 77.865 1.00 19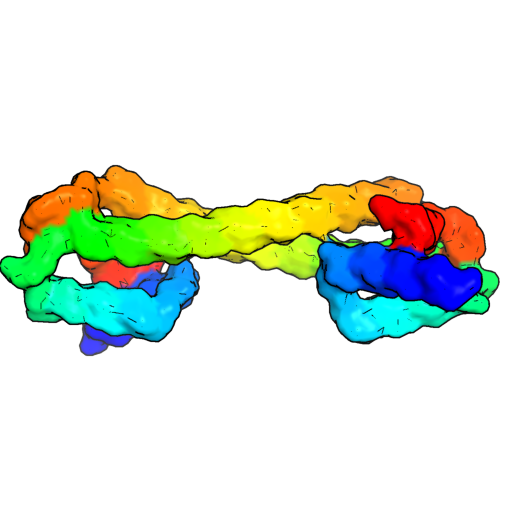.60 122 VAL B CA 1
ATOM 1365 C C . VAL B 1 80 ? 38.521 2.854 77.346 1.00 20.66 122 VAL B C 1
ATOM 1366 O O . VAL B 1 80 ? 39.421 2.016 77.233 1.00 20.48 122 VAL B O 1
ATOM 1370 N N . TYR B 1 81 ? 37.255 2.611 77.009 1.00 18.60 123 TYR B 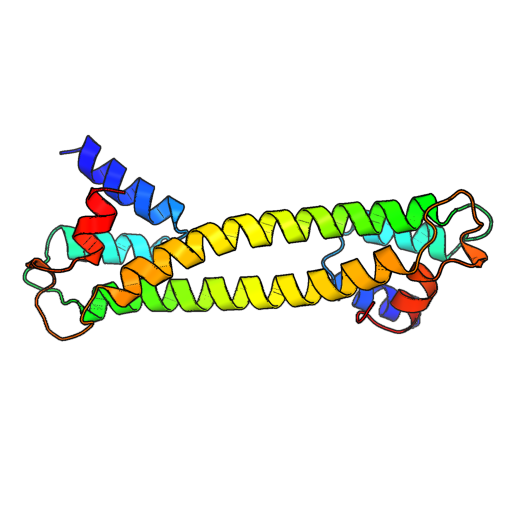N 1
ATOM 1371 C CA . TYR B 1 81 ? 36.819 1.303 76.527 1.00 17.79 123 TYR B CA 1
ATOM 1372 C C . TYR B 1 81 ? 36.549 1.239 75.029 1.00 17.67 123 TYR B C 1
ATOM 1373 O O . TYR B 1 81 ? 36.095 0.209 74.526 1.00 17.42 123 TYR B O 1
ATOM 1382 N N . CYS B 1 82 ? 36.827 2.319 74.310 1.00 17.15 124 CYS B N 1
ATOM 1383 C CA . CYS B 1 82 ? 36.536 2.342 72.880 1.00 15.90 124 CYS B CA 1
ATOM 1384 C C . CYS B 1 82 ? 37.292 1.358 71.995 1.00 16.18 124 CYS B C 1
ATOM 1385 O O . CYS B 1 82 ? 38.524 1.309 71.992 1.00 16.37 124 CYS B O 1
ATOM 1388 N N . SER B 1 83 ? 36.524 0.596 71.223 1.00 15.95 125 SER B N 1
ATOM 1389 C CA . SER B 1 83 ? 37.053 -0.406 70.306 1.00 17.61 125 SER B CA 1
ATOM 1390 C C . SER B 1 83 ? 37.779 0.221 69.117 1.00 17.17 125 SER B C 1
ATOM 1391 O O . SER B 1 83 ? 38.631 -0.416 68.495 1.00 15.96 125 SER B O 1
ATOM 1394 N N . ILE B 1 84 ? 37.424 1.461 68.791 1.00 16.89 126 ILE B N 1
ATOM 1395 C CA . ILE B 1 84 ? 38.064 2.161 67.681 1.00 15.84 126 ILE B CA 1
ATOM 1396 C C . ILE B 1 84 ? 39.538 2.389 68.009 1.00 16.69 126 ILE B C 1
ATOM 1397 O O . ILE B 1 84 ? 40.418 2.112 67.192 1.00 16.62 126 ILE B O 1
ATOM 1402 N N . LEU B 1 85 ? 39.801 2.899 69.207 1.00 16.49 127 LEU B N 1
ATOM 1403 C CA . LEU B 1 85 ? 41.170 3.154 69.643 1.00 19.25 127 LEU B CA 1
ATOM 1404 C C . LEU B 1 85 ? 41.959 1.846 69.723 1.00 20.05 127 LEU B C 1
ATOM 1405 O O . LEU B 1 85 ? 43.131 1.794 69.350 1.00 21.23 127 LEU B O 1
ATOM 1410 N N . GLU B 1 86 ? 41.311 0.790 70.207 1.00 20.31 128 GLU 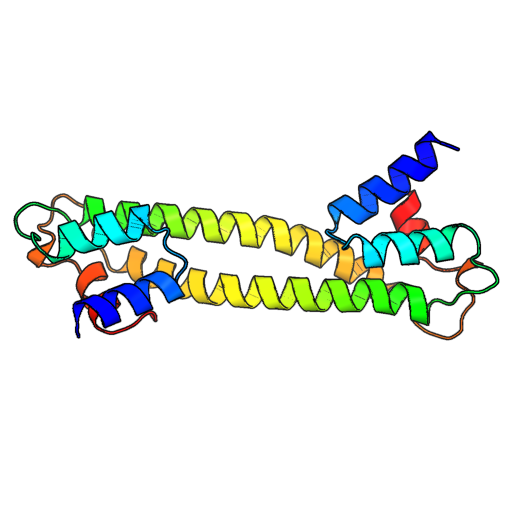B N 1
ATOM 1411 C CA . GLU B 1 86 ? 41.963 -0.512 70.315 1.00 21.54 128 GLU B CA 1
ATOM 1412 C C . GLU B 1 86 ? 42.364 -1.009 68.932 1.00 21.40 128 GLU B C 1
ATOM 1413 O O . GLU B 1 86 ? 43.484 -1.483 68.733 1.00 22.25 128 GLU B O 1
ATOM 1419 N N . ALA B 1 87 ? 41.443 -0.901 67.979 1.00 19.17 129 ALA B N 1
ATOM 1420 C CA . ALA B 1 87 ? 41.698 -1.339 66.612 1.00 20.27 129 ALA B CA 1
ATOM 1421 C C . ALA B 1 87 ? 42.844 -0.552 65.982 1.00 20.99 129 ALA B C 1
ATOM 1422 O O . ALA B 1 87 ? 43.694 -1.122 65.299 1.00 21.76 129 ALA B O 1
ATOM 1424 N N . LEU B 1 88 ? 42.870 0.756 66.214 1.00 20.47 130 LEU B N 1
ATOM 1425 C CA . LEU B 1 88 ? 43.921 1.595 65.662 1.00 21.17 130 LEU B CA 1
ATOM 1426 C C . LEU B 1 88 ? 45.288 1.237 66.248 1.00 22.88 130 LEU B C 1
ATOM 1427 O O . LEU B 1 88 ? 46.310 1.385 65.582 1.00 21.77 130 LEU B O 1
ATOM 1432 N N . GLU B 1 89 ? 45.309 0.762 67.489 1.00 23.18 131 GLU B N 1
ATOM 1433 C CA . GLU B 1 89 ? 46.569 0.378 68.118 1.00 26.32 131 GLU B CA 1
ATOM 1434 C C . GLU B 1 89 ? 47.075 -0.904 67.459 1.00 29.50 131 GLU B C 1
ATOM 1435 O O . GLU B 1 89 ? 48.276 -1.082 67.262 1.00 29.11 131 GLU B O 1
ATOM 1441 N N . GLN B 1 90 ? 46.144 -1.786 67.104 1.00 32.54 132 GLN B N 1
ATOM 1442 C CA . GLN B 1 90 ? 46.485 -3.067 66.492 1.00 37.78 132 GLN B CA 1
ATOM 1443 C C . GLN B 1 90 ? 46.710 -3.033 64.986 1.00 39.70 132 GLN B C 1
ATOM 1444 O O . GLN B 1 90 ? 47.684 -3.597 64.488 1.00 40.20 132 GLN B O 1
ATOM 1450 N N . GLY B 1 91 ? 45.810 -2.382 64.260 1.00 41.64 133 GLY B N 1
ATOM 1451 C CA . GLY B 1 91 ? 45.950 -2.314 62.818 1.00 44.29 133 GLY B CA 1
ATOM 1452 C C . GLY B 1 91 ? 45.635 -3.643 62.162 1.00 47.11 133 GLY B C 1
ATOM 1453 O O . GLY B 1 91 ? 44.695 -3.696 61.343 1.00 49.27 133 GLY B O 1
#

Radius of gyration: 22.92 Å; Cα contacts (8 Å, |Δi|>4): 241; chains: 2; bounding box: 31×30×72 Å

GO terms:
  GO:0005515 protein binding (F, IPI)
  GO:0000987 cis-regulatory region sequence-specific DNA binding (F, IDA)
  GO:0001216 DNA-binding transcription activator activity (F, IDA)
  GO:0003700 DNA-binding transcription factor activity (F, IDA)
  GO:0045893 positive regulation of DNA-templated transcription (P, IDA)
  GO:0008270 zinc ion binding (F, IDA)

InterPro domains:
  IPR000551 MerR-type HTH domain [PF13411] (2-69)
  IPR000551 MerR-type HTH domain [PR00040] (3-14)
  IPR000551 MerR-type HTH domain [PR00040] (14-27)
  IPR000551 MerR-type HTH domain [PR00040] (38-58)
  IPR000551 MerR-type HTH domain [PS00552] (5-27)
  IPR000551 MerR-type HTH domain [PS50937] (1-70)
  IPR000551 MerR-type HTH domain [SM00422] (2-71)
  IPR009061 Putative DNA-binding domain superfamily [SSF46955] (2-121)
  IPR011788 Zn(II)-responsive transcriptional regulator [TIGR02043] (1-131)
  IPR047057 MerR transcriptional regulator [PTHR30204] (1-110)

Organism: Escherichia coli (strain K12) (NCBI:txid83333)

B-factor: mean 23.93, std 9.53, range [10.4, 57.06]

Solvent-accessible surface area: 10441 Å² total; per-residue (Å²): 109,108,141,51,105,77,95,0,40,129,34,0,154,120,20,25,10,62,111,123,18,9,142,86,0,42,53,4,50,115,52,21,110,138,42,34,3,109,73,0,40,37,18,0,67,123,35,10,103,109,1,69,51,98,14,57,95,4,62,55,25,35,123,8,0,60,112,2,18,96,73,7,70,17,72,81,85,37,3,65,140,3,33,0,16,101,22,0,39,136,18,19,81,28,170,74,128,102,60,0,16,122,9,0,160,101,6,31,11,50,114,96,10,8,136,87,0,36,50,4,50,134,57,35,141,139,43,35,3,115,70,0,38,34,16,0,75,123,28,13,119,105,1,68,53,100,15,56,95,4,62,56,30,36,120,35,0,61,150,18,16,96,73,8,69,19,72,78,88,36,2,74,142,2,34,0,16,104,40,4,42,144,79

Sequence (183 aa):
SDLQRLKFIRHARQLGFSLESIRELLSIRIDPEHHTCQESKGIVQERLQEVEARIAELQSMQRSLQRLNDACCGTAHSSVYCSILEALEQGASGLQRLKFIRHARQLGFSLESIRELLSIRIDPEHHTCQESKGIVQERLQEVEARIAELQSMQRSLQRLNDACCGTAHSSVYCSILEALEQG